Protein 7RU6 (pdb70)

GO terms:
  GO:0005886 plasma membrane (C, IDA)
  GO:0017128 phospholipid scramblase activity (F, IDA)
  GO:0017121 plasma membrane phospholipid scrambling (P, IDA)
  GO:0140374 antiviral innate immune response (P, IDA)
  GO:0140104 molecular carrier activity (F, EXP)
  GO:0005886 plasma membrane (C, TAS)
  GO:0006563 L-serine metabolic process (P, TAS)
  GO:0005515 protein binding (F, IPI)

Solvent-accessible surface area: 17596 Å² total; per-residue (Å²): 140,6,45,86,8,19,61,67,0,9,115,20,2,79,96,14,13,74,61,4,125,80,24,67,60,130,98,62,77,88,134,11,136,168,137,62,6,137,92,9,0,18,4,30,6,35,0,6,6,63,10,0,121,81,14,10,115,68,2,130,161,18,156,38,40,156,19,135,121,8,49,44,4,83,24,118,58,167,140,10,76,59,52,21,78,47,55,35,88,32,1,91,196,59,77,36,47,157,22,39,73,81,27,43,85,50,0,58,100,4,0,36,80,5,6,76,68,7,3,69,32,11,15,77,66,0,61,52,34,2,71,40,44,2,65,110,0,11,140,37,89,36,116,98,51,43,54,25,2,84,69,85,8,48,49,40,51,100,102,4,99,102,16,21,35,87,3,110,96,161,31,18,112,124,142,19,14,91,103,1,66,126,23,0,47,56,0,60,97,64,5,78,71,2,13,107,45,0,60,93,71,90,9,0,99,77,49,49,81,3,0,31,2,3,1,0,15,2,10,43,9,0,4,14,4,0,42,3,0,3,28,38,20,53,61,217,59,12,71,130,62,4,30,143,64,4,50,112,15,12,41,92,5,8,61,77,30,0,143,95,141,186,38,38,129,27,50,12,11,118,11,0,81,20,0,13,26,1,1,12,17,20,2,14,10,45,88,143,148,58,14,2,148,25,9,7,56,11,0,99,58,2,7,118,48,1,49,128,57,4,34,32,42,89,144,176,144,35,90,110,9,59,3,0,73,4,59,4,129,31,131

B-factor: mean 133.93, std 25.05, range [93.19, 187.76]

Structure (mmCIF, N/CA/C/O backbone):
data_7RU6
#
_entry.id   7RU6
#
loop_
_entity.id
_entity.type
_entity.pdbx_description
1 polymer 'Serine incorporator 3'
2 polymer SiA
#
loop_
_atom_site.group_PDB
_atom_site.id
_atom_site.type_symbol
_atom_site.label_atom_id
_atom_site.label_alt_id
_atom_site.label_comp_id
_atom_site.label_asym_id
_atom_site.label_entity_id
_atom_site.label_seq_id
_atom_site.pdbx_PDB_ins_code
_atom_site.Cartn_x
_atom_site.Cartn_y
_atom_site.Cartn_z
_atom_site.occupancy
_atom_site.B_iso_or_equiv
_atom_site.auth_seq_id
_atom_site.auth_comp_id
_atom_site.auth_asym_id
_atom_site.auth_atom_id
_atom_site.pdbx_PDB_model_num
ATOM 1 N N . ASN A 1 34 ? 136.070 133.073 108.916 1.00 156.47 34 ASN A N 1
ATOM 2 C CA . ASN A 1 34 ? 136.230 131.672 108.545 1.00 156.47 34 ASN A CA 1
ATOM 3 C C . ASN A 1 34 ? 136.820 130.873 109.705 1.00 156.47 34 ASN A C 1
ATOM 4 O O . ASN A 1 34 ? 136.525 129.689 109.873 1.00 156.47 34 ASN A O 1
ATOM 14 N N . SER A 1 35 ? 137.660 131.533 110.505 1.00 154.90 35 SER A N 1
ATOM 15 C CA . SER A 1 35 ? 138.217 130.884 111.687 1.00 154.90 35 SER A CA 1
ATOM 16 C C . SER A 1 35 ? 137.118 130.519 112.679 1.00 154.90 35 SER A C 1
ATOM 17 O O . SER A 1 35 ? 137.131 129.427 113.264 1.00 154.90 35 SER A O 1
ATOM 25 N N . THR A 1 36 ? 136.157 131.423 112.881 1.00 153.12 36 THR A N 1
ATOM 26 C CA . THR A 1 36 ? 135.024 131.106 113.744 1.00 153.12 36 THR A CA 1
ATOM 27 C C . THR A 1 36 ? 134.228 129.939 113.179 1.00 153.12 36 THR A C 1
ATOM 28 O O . THR A 1 36 ? 133.756 129.076 113.927 1.00 153.12 36 THR A O 1
ATOM 39 N N . VAL A 1 37 ? 134.069 129.896 111.856 1.00 155.04 37 VAL A N 1
ATOM 40 C CA . VAL A 1 37 ? 133.371 128.778 111.233 1.00 155.04 37 VAL A CA 1
ATOM 41 C C . VAL A 1 37 ? 134.102 127.475 111.519 1.00 155.04 37 VAL A C 1
ATOM 42 O O . VAL A 1 37 ? 133.481 126.455 111.834 1.00 155.04 37 VAL A O 1
ATOM 55 N N . THR A 1 38 ? 135.431 127.484 111.405 1.00 154.94 38 THR A N 1
ATOM 56 C CA . THR A 1 38 ? 136.199 126.273 111.676 1.00 154.94 38 THR A CA 1
ATOM 57 C C . THR A 1 38 ? 136.046 125.838 113.129 1.00 154.94 38 THR A C 1
ATOM 58 O O . THR A 1 38 ? 135.883 124.644 113.417 1.00 154.94 38 THR A O 1
ATOM 69 N N . ARG A 1 39 ? 136.096 126.792 114.060 1.00 152.42 39 ARG A N 1
ATOM 70 C CA . ARG A 1 39 ? 135.905 126.447 115.466 1.00 152.42 39 ARG A CA 1
ATOM 71 C C . ARG A 1 39 ? 134.527 125.840 115.695 1.00 152.42 39 ARG A C 1
ATOM 72 O O . ARG A 1 39 ? 134.386 124.835 116.407 1.00 152.42 39 ARG A O 1
ATOM 93 N N . LEU A 1 40 ? 133.498 126.433 115.090 1.00 152.59 40 LEU A N 1
ATOM 94 C CA . LEU A 1 40 ? 132.145 125.918 115.256 1.00 152.59 40 LEU A CA 1
ATOM 95 C C . LEU A 1 40 ? 132.012 124.525 114.652 1.00 152.59 40 LEU A C 1
ATOM 96 O O . LEU A 1 40 ? 131.314 123.668 115.202 1.00 152.59 40 LEU A O 1
ATOM 112 N N . ILE A 1 41 ? 132.683 124.273 113.528 1.00 152.95 41 ILE A N 1
ATOM 113 C CA . ILE A 1 41 ? 132.618 122.951 112.912 1.00 152.95 41 ILE A CA 1
ATOM 114 C C . ILE A 1 41 ? 133.312 121.917 113.791 1.00 152.95 41 ILE A C 1
ATOM 115 O O . ILE A 1 41 ? 132.860 120.770 113.902 1.00 152.95 41 ILE A O 1
ATOM 131 N N . TYR A 1 42 ? 134.427 122.292 114.419 1.00 151.42 42 TYR A N 1
ATOM 132 C CA . TYR A 1 42 ? 135.061 121.375 115.361 1.00 151.42 42 TYR A CA 1
ATOM 133 C C . TYR A 1 42 ? 134.128 121.068 116.525 1.00 151.42 42 TYR A C 1
ATOM 134 O O . TYR A 1 42 ? 133.990 119.908 116.945 1.00 151.42 42 TYR A O 1
ATOM 152 N N . ALA A 1 43 ? 133.477 122.100 117.062 1.00 151.94 43 ALA A N 1
ATOM 153 C CA . ALA A 1 43 ? 132.476 121.869 118.096 1.00 151.94 43 ALA A CA 1
ATOM 154 C C . ALA A 1 43 ? 131.393 120.928 117.590 1.00 151.94 43 ALA A C 1
ATOM 155 O O . ALA A 1 43 ? 130.885 120.088 118.341 1.00 151.94 43 ALA A O 1
ATOM 162 N N . PHE A 1 44 ? 131.030 121.055 116.315 1.00 153.79 44 PHE A N 1
ATOM 163 C CA . PHE A 1 44 ? 129.999 120.195 115.747 1.00 153.79 44 PHE A CA 1
ATOM 164 C C . PHE A 1 44 ? 130.450 118.742 115.710 1.00 153.79 44 PHE A C 1
ATOM 165 O O . PHE A 1 44 ? 129.664 117.834 116.001 1.00 153.79 44 PHE A O 1
ATOM 182 N N . ILE A 1 45 ? 131.706 118.498 115.339 1.00 150.00 45 ILE A N 1
ATOM 183 C CA . ILE A 1 45 ? 132.184 117.118 115.306 1.00 150.00 45 ILE A CA 1
ATOM 184 C C . ILE A 1 45 ? 132.215 116.541 116.716 1.00 150.00 45 ILE A C 1
ATOM 185 O O . ILE A 1 45 ? 131.846 115.379 116.935 1.00 150.00 45 ILE A O 1
ATOM 201 N N . LEU A 1 46 ? 132.631 117.343 117.701 1.00 150.76 46 LEU A N 1
ATOM 202 C CA . LEU A 1 46 ? 132.591 116.848 119.075 1.00 150.76 46 LEU A CA 1
ATOM 203 C C . LEU A 1 46 ? 131.163 116.540 119.503 1.00 150.76 46 LEU A C 1
ATOM 204 O O . LEU A 1 46 ? 130.913 115.533 120.173 1.00 150.76 46 LEU A O 1
ATOM 220 N N . LEU A 1 47 ? 130.214 117.401 119.138 1.00 155.33 47 LEU A N 1
ATOM 221 C CA . LEU A 1 47 ? 128.823 117.167 119.510 1.00 155.33 47 LEU A CA 1
ATOM 222 C C . LEU A 1 47 ? 128.289 115.897 118.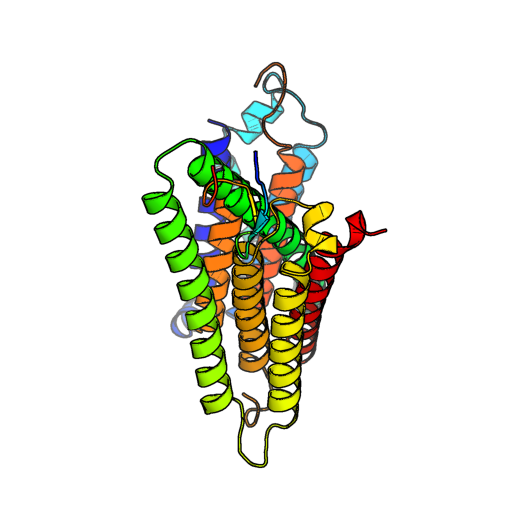861 1.00 155.33 47 LEU A C 1
ATOM 223 O O . LEU A 1 47 ? 127.548 115.131 119.488 1.00 155.33 47 LEU A O 1
ATOM 239 N N . LEU A 1 48 ? 128.643 115.663 117.597 1.00 158.86 48 LEU A N 1
ATOM 240 C CA . LEU A 1 48 ? 128.211 114.442 116.926 1.00 158.86 48 LEU A CA 1
ATOM 241 C C . LEU A 1 48 ? 128.788 113.210 117.611 1.00 158.86 48 LEU A C 1
ATOM 242 O O . LEU A 1 48 ? 128.076 112.223 117.841 1.00 158.86 48 LEU A O 1
ATOM 258 N N . SER A 1 49 ? 130.077 113.251 117.952 1.00 155.43 49 SER A N 1
ATOM 259 C CA . SER A 1 49 ? 130.677 112.131 118.668 1.00 155.43 49 SER A CA 1
ATOM 260 C C . SER A 1 49 ? 129.987 111.914 120.009 1.00 155.43 49 SER A C 1
ATOM 261 O O . SER A 1 49 ? 129.752 110.771 120.421 1.00 155.43 49 SER A O 1
ATOM 269 N N . THR A 1 50 ? 129.659 113.003 120.705 1.00 156.30 50 THR A N 1
ATOM 270 C CA . THR A 1 50 ? 128.971 112.888 121.986 1.00 156.30 50 THR A CA 1
ATOM 271 C C . THR A 1 50 ? 127.606 112.239 121.818 1.00 156.30 50 THR A C 1
ATOM 272 O O . THR A 1 50 ? 127.208 111.394 122.627 1.00 156.30 50 THR A O 1
ATOM 283 N N . VAL A 1 51 ? 126.868 112.633 120.782 1.00 159.70 51 VAL A N 1
ATOM 284 C CA . VAL A 1 51 ? 125.555 112.041 120.547 1.00 159.70 51 VAL A CA 1
ATOM 285 C C . VAL A 1 51 ? 125.696 110.557 120.239 1.00 159.70 51 VAL A C 1
ATOM 286 O O . VAL A 1 51 ? 124.880 109.736 120.675 1.00 159.70 51 VAL A O 1
ATOM 299 N N . VAL A 1 52 ? 126.726 110.192 119.474 1.00 160.23 52 VAL A N 1
ATOM 300 C CA . VAL A 1 52 ? 126.969 108.781 119.179 1.00 160.23 52 VAL A CA 1
ATOM 301 C C . VAL A 1 52 ? 127.239 108.010 120.470 1.00 160.23 52 VAL A C 1
ATOM 302 O O . VAL A 1 52 ? 126.699 106.916 120.695 1.00 160.23 52 VAL A O 1
ATOM 315 N N . SER A 1 53 ? 128.075 108.577 121.342 1.00 161.64 53 SER A N 1
ATOM 316 C CA . SER A 1 53 ? 128.342 107.939 122.626 1.00 161.64 53 SER A CA 1
ATOM 317 C C . SER A 1 53 ? 127.065 107.784 123.437 1.00 161.64 53 SER A C 1
ATOM 318 O O . SER A 1 53 ? 126.839 106.744 124.065 1.00 161.64 53 SER A O 1
ATOM 326 N N . TYR A 1 54 ? 126.223 108.816 123.446 1.00 165.24 54 TYR A N 1
ATOM 327 C CA . TYR A 1 54 ? 124.961 108.733 124.168 1.00 165.24 54 TYR A CA 1
ATOM 328 C C . TYR A 1 54 ? 124.131 107.574 123.632 1.00 165.24 54 TYR A C 1
ATOM 329 O O . TYR A 1 54 ? 123.655 106.727 124.395 1.00 165.24 54 TYR A O 1
ATOM 347 N N . ILE A 1 55 ? 123.973 107.503 122.309 1.00 166.00 55 ILE A N 1
ATOM 348 C CA . ILE A 1 55 ? 123.070 106.504 121.743 1.00 166.00 55 ILE A CA 1
ATOM 349 C C . ILE A 1 55 ? 123.582 105.097 122.025 1.00 166.00 55 ILE A C 1
ATOM 350 O O . ILE A 1 55 ? 122.797 104.199 122.351 1.00 166.00 55 ILE A O 1
ATOM 366 N N . MET A 1 56 ? 124.896 104.867 121.914 1.00 161.76 56 MET A N 1
ATOM 367 C CA . MET A 1 56 ? 125.373 103.523 122.234 1.00 161.76 56 MET A CA 1
ATOM 368 C C . MET A 1 56 ? 125.167 103.180 123.705 1.00 161.76 56 MET A C 1
ATOM 369 O O . MET A 1 56 ? 125.213 101.999 124.065 1.00 161.76 56 MET A O 1
ATOM 383 N N . GLN A 1 57 ? 124.946 104.179 124.562 1.00 165.57 57 GLN A N 1
ATOM 384 C CA . GLN A 1 57 ? 124.739 103.913 125.982 1.00 165.57 57 GLN A CA 1
ATOM 385 C C . GLN A 1 57 ? 123.429 103.189 126.260 1.00 165.57 57 GLN A C 1
ATOM 386 O O . GLN A 1 57 ? 123.255 102.653 127.359 1.00 165.57 57 GLN A O 1
ATOM 400 N N . ARG A 1 58 ? 122.508 103.160 125.302 1.00 169.38 58 ARG A N 1
ATOM 401 C CA . ARG A 1 58 ? 121.201 102.567 125.540 1.00 169.38 58 ARG A CA 1
ATOM 402 C C . ARG A 1 58 ? 121.292 101.046 125.613 1.00 169.38 58 ARG A C 1
ATOM 403 O O . ARG A 1 58 ? 122.219 100.425 125.085 1.00 169.38 58 ARG A O 1
ATOM 424 N N . LYS A 1 59 ? 120.305 100.450 126.287 1.00 169.16 59 LYS A N 1
ATOM 425 C CA . LYS A 1 59 ? 120.307 99.006 126.493 1.00 169.16 59 LYS A CA 1
ATOM 426 C C . LYS A 1 59 ? 120.188 98.259 125.172 1.00 169.16 59 LYS A C 1
ATOM 427 O O . LYS A 1 59 ? 120.867 97.247 124.959 1.00 169.16 59 LYS A O 1
ATOM 446 N N . GLU A 1 60 ? 119.326 98.738 124.273 1.00 168.61 60 GLU A N 1
ATOM 447 C CA . GLU A 1 60 ? 119.130 98.049 123.002 1.00 168.61 60 GLU A CA 1
ATOM 448 C C . GLU A 1 60 ? 120.456 97.840 122.284 1.00 168.61 60 GLU A C 1
ATOM 449 O O . GLU A 1 60 ? 120.708 96.768 121.723 1.00 168.61 60 GLU A O 1
ATOM 461 N N . MET A 1 61 ? 121.324 98.852 122.304 1.00 169.26 61 MET A N 1
ATOM 462 C CA . MET A 1 61 ? 122.593 98.755 121.595 1.00 169.26 61 MET A CA 1
ATOM 463 C C . MET A 1 61 ? 123.526 97.728 122.220 1.00 169.26 61 MET A C 1
ATOM 464 O O . MET A 1 61 ? 124.461 97.276 121.551 1.00 169.26 61 MET A O 1
ATOM 478 N N . GLU A 1 62 ? 123.296 97.347 123.479 1.00 167.05 62 GLU A N 1
ATOM 479 C CA . GLU A 1 62 ? 124.118 96.308 124.089 1.00 167.05 62 GLU A CA 1
ATOM 480 C C . GLU A 1 62 ? 124.094 95.033 123.260 1.00 167.05 62 GLU A C 1
ATOM 481 O O . GLU A 1 62 ? 125.083 94.292 123.227 1.00 167.05 62 GLU A O 1
ATOM 493 N N . THR A 1 63 ? 122.971 94.757 122.595 1.00 167.59 63 THR A N 1
ATOM 494 C CA . THR A 1 63 ? 122.894 93.589 121.727 1.00 167.59 63 THR A CA 1
ATOM 495 C C . THR A 1 63 ? 123.841 93.722 120.541 1.00 167.59 63 THR A C 1
ATOM 496 O O . THR A 1 63 ? 124.555 92.774 120.198 1.00 167.59 63 THR A O 1
ATOM 507 N N . TYR A 1 64 ? 123.864 94.894 119.904 1.00 166.70 64 TYR A N 1
ATOM 508 C CA . TYR A 1 64 ? 124.700 95.070 118.721 1.00 166.70 64 TYR A CA 1
ATOM 509 C C . TYR A 1 64 ? 126.178 95.100 119.090 1.00 166.70 64 TYR A C 1
ATOM 510 O O . TYR A 1 64 ? 127.000 94.427 118.458 1.00 166.70 64 TYR A O 1
ATOM 528 N N . LEU A 1 65 ? 126.535 95.875 120.116 1.00 161.00 65 LEU A N 1
ATOM 529 C CA . LEU A 1 65 ? 127.940 95.997 120.492 1.00 161.00 65 LEU A CA 1
ATOM 530 C C . LEU A 1 65 ? 128.499 94.670 120.985 1.00 161.00 65 LEU A C 1
ATOM 531 O O . LEU A 1 65 ? 129.651 94.329 120.698 1.00 161.00 65 LEU A O 1
ATOM 547 N N . LYS A 1 66 ? 127.701 93.908 121.736 1.00 158.36 66 LYS A N 1
ATOM 548 C CA . LYS A 1 66 ? 128.164 92.612 122.218 1.00 158.36 66 LYS A CA 1
ATOM 549 C C . LYS A 1 66 ? 128.566 91.708 121.059 1.00 158.36 66 LYS A C 1
ATOM 550 O O . LYS A 1 66 ? 129.415 90.826 121.222 1.00 158.36 66 LYS A O 1
ATOM 569 N N . LYS A 1 67 ? 127.992 91.930 119.875 1.00 161.79 67 LYS A N 1
ATOM 570 C CA . LYS A 1 67 ? 128.264 91.077 118.726 1.00 161.79 67 LYS A CA 1
ATOM 571 C C . LYS A 1 67 ? 129.681 91.230 118.189 1.00 161.79 67 LYS A C 1
ATOM 572 O O . LYS A 1 67 ? 130.088 90.432 117.338 1.00 161.79 67 LYS A O 1
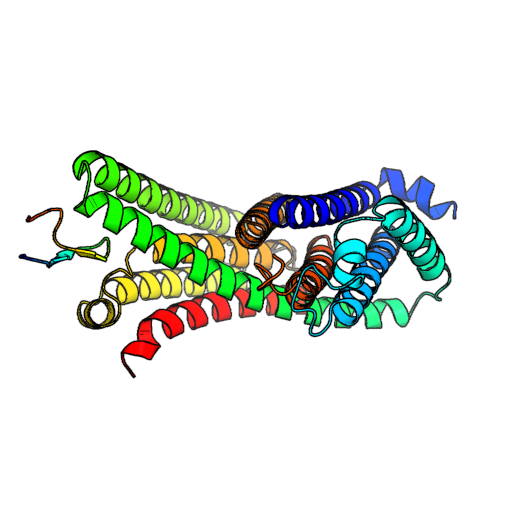ATOM 591 N N . ILE A 1 68 ? 130.436 92.223 118.652 1.00 155.53 68 ILE A N 1
ATOM 592 C CA . ILE A 1 68 ? 131.807 92.420 118.191 1.00 155.53 68 ILE A CA 1
ATOM 593 C C . ILE A 1 68 ? 132.701 91.269 118.644 1.00 155.53 68 ILE A C 1
ATOM 594 O O . ILE A 1 68 ? 132.726 90.910 119.821 1.00 155.53 68 ILE A O 1
ATOM 610 N N . VAL A 1 93 ? 129.751 97.062 128.893 1.00 152.78 93 VAL A N 1
ATOM 611 C CA . VAL A 1 93 ? 129.836 96.973 127.441 1.00 152.78 93 VAL A CA 1
ATOM 612 C C . VAL A 1 93 ? 129.651 98.351 126.823 1.00 152.78 93 VAL A C 1
ATOM 613 O O . VAL A 1 93 ? 130.566 98.891 126.198 1.00 152.78 93 VAL A O 1
ATOM 625 N N . GLY A 1 94 ? 128.455 98.914 126.993 1.00 153.72 94 GLY A N 1
ATOM 626 C CA . GLY A 1 94 ? 128.207 100.246 126.473 1.00 153.72 94 GLY A CA 1
ATOM 627 C C . GLY A 1 94 ? 129.201 101.253 127.009 1.00 153.72 94 GLY A C 1
ATOM 628 O O . GLY A 1 94 ? 129.727 102.081 126.262 1.00 153.72 94 GLY A O 1
ATOM 632 N N . TYR A 1 95 ? 129.488 101.185 128.310 1.00 155.66 95 TYR A N 1
ATOM 633 C CA . TYR A 1 95 ? 130.492 102.073 128.874 1.00 155.66 95 TYR A CA 1
ATOM 634 C C . TYR A 1 95 ? 131.868 101.778 128.295 1.00 155.66 95 TYR A C 1
ATOM 635 O O . TYR A 1 95 ? 132.681 102.694 128.145 1.00 155.66 95 TYR A O 1
ATOM 653 N N . LYS A 1 96 ? 132.143 100.521 127.945 1.00 153.47 96 LYS A N 1
ATOM 654 C CA . LYS A 1 96 ? 133.422 100.201 127.320 1.00 153.47 96 LYS A CA 1
ATOM 655 C C . LYS A 1 96 ? 133.555 100.880 125.961 1.00 153.47 96 LYS A C 1
ATOM 656 O O . LYS A 1 96 ? 134.581 101.504 125.658 1.00 153.47 96 LYS A O 1
ATOM 675 N N . ALA A 1 97 ? 132.527 100.762 125.120 1.00 158.77 97 ALA A N 1
ATOM 676 C CA . ALA A 1 97 ? 132.581 101.423 123.819 1.00 158.77 97 ALA A CA 1
ATOM 677 C C . ALA A 1 97 ? 132.643 102.934 123.983 1.00 158.77 97 ALA A C 1
ATOM 678 O O . ALA A 1 97 ? 133.311 103.627 123.205 1.00 158.77 97 ALA A O 1
ATOM 685 N N . VAL A 1 98 ? 131.944 103.461 124.987 1.00 155.20 98 VAL A N 1
ATOM 686 C CA . VAL A 1 98 ? 131.998 104.891 125.251 1.00 155.20 98 VAL A CA 1
ATOM 687 C C . VAL A 1 98 ? 133.418 105.294 125.608 1.00 155.20 98 VAL A C 1
ATOM 688 O O . VAL A 1 98 ? 133.925 106.317 125.137 1.00 155.20 98 VAL A O 1
ATOM 701 N N . TYR A 1 99 ? 134.082 104.497 126.446 1.00 153.73 99 TYR A N 1
ATOM 702 C CA . TYR A 1 99 ? 135.478 104.759 126.765 1.00 153.73 99 TYR A CA 1
ATOM 703 C C . TYR A 1 99 ? 136.329 104.747 125.507 1.00 153.73 99 TYR A C 1
ATOM 704 O O . TYR A 1 99 ? 137.211 105.594 125.336 1.00 153.73 99 TYR A O 1
ATOM 722 N N . ARG A 1 100 ? 136.080 103.792 124.615 1.00 156.70 100 ARG A N 1
ATOM 723 C CA . ARG A 1 100 ? 136.875 103.706 123.394 1.00 156.70 100 ARG A CA 1
ATOM 724 C C . ARG A 1 100 ? 136.717 104.968 122.552 1.00 156.70 100 ARG A C 1
ATOM 725 O O . ARG A 1 100 ? 137.706 105.580 122.124 1.00 156.70 100 ARG A O 1
ATOM 746 N N . ILE A 1 101 ? 135.472 105.382 122.315 1.00 156.84 101 ILE A N 1
ATOM 747 C CA . ILE A 1 101 ? 135.237 106.544 121.463 1.00 156.84 101 ILE A CA 1
ATOM 748 C C . ILE A 1 101 ? 135.775 107.803 122.128 1.00 156.84 101 ILE A C 1
ATOM 749 O O . ILE A 1 101 ? 136.303 108.700 121.459 1.00 156.84 101 ILE A O 1
ATOM 765 N N . SER A 1 102 ? 135.653 107.894 123.453 1.00 151.62 102 SER A N 1
ATOM 766 C CA . SER A 1 102 ? 136.196 109.041 124.163 1.00 151.62 102 SER A CA 1
ATOM 767 C C . SER A 1 102 ? 137.710 109.079 124.058 1.00 151.62 102 SER A C 1
ATOM 768 O O . SER A 1 102 ? 138.297 110.158 123.921 1.00 151.62 102 SER A O 1
ATOM 776 N N . PHE A 1 103 ? 138.357 107.917 124.120 1.00 151.88 103 PHE A N 1
ATOM 777 C CA . PHE A 1 103 ? 139.796 107.870 123.919 1.00 151.88 103 PHE A CA 1
ATOM 778 C C . PHE A 1 103 ? 140.152 108.334 122.516 1.00 151.88 103 PHE A C 1
ATOM 779 O O . PHE A 1 103 ? 141.148 109.040 122.318 1.00 151.88 103 PHE A O 1
ATOM 796 N N . ALA A 1 104 ? 139.349 107.944 121.527 1.00 157.51 104 ALA A N 1
ATOM 797 C CA . ALA A 1 104 ? 139.582 108.420 120.167 1.00 157.51 104 ALA A CA 1
ATOM 798 C C . ALA A 1 104 ? 139.514 109.943 120.104 1.00 157.51 104 ALA A C 1
ATOM 799 O O . ALA A 1 104 ? 140.420 110.599 119.572 1.00 157.51 104 ALA A O 1
ATOM 806 N N . MET A 1 105 ? 138.442 110.524 120.650 1.00 154.67 105 MET A N 1
ATOM 807 C CA . MET A 1 105 ? 138.333 111.980 120.709 1.00 154.67 105 MET A CA 1
ATOM 808 C C . MET A 1 105 ? 139.570 112.591 121.343 1.00 154.67 105 MET A C 1
ATOM 809 O O . MET A 1 105 ? 140.188 113.509 120.787 1.00 154.67 105 MET A O 1
ATOM 823 N N . ALA A 1 106 ? 139.934 112.097 122.526 1.00 151.76 106 ALA A N 1
ATOM 824 C CA . ALA A 1 106 ? 141.007 112.713 123.292 1.00 151.76 106 ALA A CA 1
ATOM 825 C C . ALA A 1 106 ? 142.316 112.663 122.523 1.00 151.76 106 ALA A C 1
ATOM 826 O O . ALA A 1 106 ? 143.016 113.675 122.396 1.00 151.76 106 ALA A O 1
ATOM 833 N N . ILE A 1 107 ? 142.658 111.492 121.991 1.00 154.03 107 ILE A N 1
ATOM 834 C CA . ILE A 1 107 ? 143.936 111.351 121.310 1.00 154.03 107 ILE A CA 1
ATOM 835 C C . ILE A 1 107 ? 143.959 112.192 120.040 1.00 154.03 107 ILE A C 1
ATOM 836 O O . ILE A 1 107 ? 144.962 112.850 119.741 1.00 154.03 107 ILE A O 1
ATOM 852 N N . PHE A 1 108 ? 142.861 112.208 119.279 1.00 154.64 108 PHE A N 1
ATOM 853 C CA . PHE A 1 108 ? 142.837 113.010 118.060 1.00 154.64 108 PHE A CA 1
ATOM 854 C C . PHE A 1 108 ? 143.048 114.483 118.380 1.00 154.64 108 PHE A C 1
ATOM 855 O O . PHE A 1 108 ? 143.885 115.155 117.762 1.00 154.64 108 PHE A O 1
ATOM 872 N N . PHE A 1 109 ? 142.283 115.009 119.336 1.00 147.51 109 PHE A N 1
ATOM 873 C CA . PHE A 1 109 ? 142.379 116.432 119.629 1.00 147.51 109 PHE A CA 1
ATOM 874 C C . PHE A 1 109 ? 143.747 116.782 120.192 1.00 147.51 109 PHE A C 1
ATOM 875 O O . PHE A 1 109 ? 144.314 117.823 119.844 1.00 147.51 109 PHE A O 1
ATOM 892 N N . PHE A 1 110 ? 144.301 115.927 121.051 1.00 154.00 110 PHE A N 1
ATOM 893 C CA . PHE A 1 110 ? 145.638 116.190 121.570 1.00 154.00 110 PHE A CA 1
ATOM 894 C C . PHE A 1 110 ? 146.661 116.193 120.444 1.00 154.00 110 PHE A C 1
ATOM 895 O O . PHE A 1 110 ? 147.566 117.037 120.418 1.00 154.00 110 PHE A O 1
ATOM 912 N N . VAL A 1 111 ? 146.535 115.259 119.500 1.00 153.65 111 VAL A N 1
ATOM 913 C CA . VAL A 1 111 ? 147.475 115.199 118.387 1.00 153.65 111 VAL A CA 1
ATOM 914 C C . VAL A 1 111 ? 147.398 116.478 117.566 1.00 153.65 111 VAL A C 1
ATOM 915 O O . VAL A 1 111 ? 148.422 117.072 117.209 1.00 153.65 111 VAL A O 1
ATOM 928 N N . PHE A 1 112 ? 146.181 116.925 117.255 1.00 155.54 112 PHE A N 1
ATOM 929 C CA . PHE A 1 112 ? 146.046 118.129 116.442 1.00 155.54 112 PHE A CA 1
ATOM 930 C C . PHE A 1 112 ? 146.581 119.343 117.187 1.00 155.54 112 PHE A C 1
ATOM 931 O O . PHE A 1 112 ? 147.250 120.199 116.597 1.00 155.54 112 PHE A O 1
ATOM 948 N N . SER A 1 113 ? 146.301 119.431 118.489 1.00 155.40 113 SER A N 1
ATOM 949 C CA . SER A 1 113 ? 146.791 120.554 119.279 1.00 155.40 113 SER A CA 1
ATOM 950 C C . SER A 1 113 ? 148.312 120.592 119.299 1.00 155.40 113 SER A C 1
ATOM 951 O O . SER A 1 113 ? 148.916 121.658 119.131 1.00 155.40 113 SER A O 1
ATOM 959 N N . LEU A 1 114 ? 148.955 119.440 119.505 1.00 161.41 114 LEU A N 1
ATOM 960 C CA . LEU A 1 114 ? 150.413 119.409 119.451 1.00 161.41 114 LEU A CA 1
ATOM 961 C C . LEU A 1 114 ? 150.909 119.772 118.059 1.00 161.41 114 LEU A C 1
ATOM 962 O O . LEU A 1 114 ? 151.958 120.410 117.909 1.00 161.41 114 LEU A O 1
ATOM 978 N N . LEU A 1 115 ? 150.168 119.369 117.027 1.00 159.62 115 LEU A N 1
ATOM 979 C CA . LEU A 1 115 ? 150.504 119.781 115.670 1.00 159.62 115 LEU A CA 1
ATOM 980 C C . LEU A 1 115 ? 150.414 121.295 115.529 1.00 159.62 115 LEU A C 1
ATOM 981 O O . LEU A 1 115 ? 151.275 121.922 114.901 1.00 159.62 115 LEU A O 1
ATOM 997 N N . MET A 1 116 ? 149.387 121.898 116.123 1.00 160.60 116 MET A N 1
ATOM 998 C CA . MET A 1 116 ? 149.130 123.330 116.021 1.00 160.60 116 MET A CA 1
ATOM 999 C C . MET A 1 116 ? 149.994 124.161 116.962 1.00 160.60 116 MET A C 1
ATOM 1000 O O . MET A 1 116 ? 149.702 125.344 117.165 1.00 160.60 116 MET A O 1
ATOM 1014 N N . PHE A 1 117 ? 151.043 123.582 117.536 1.00 167.44 117 PHE A N 1
ATOM 1015 C CA . PHE A 1 117 ? 151.861 124.307 118.496 1.00 167.44 117 PHE A CA 1
ATOM 1016 C C . PHE A 1 117 ? 152.519 125.515 117.839 1.00 167.44 117 PHE A C 1
ATOM 1017 O O . PHE A 1 117 ? 153.042 125.429 116.725 1.00 167.44 117 PHE A O 1
ATOM 1034 N N . LYS A 1 118 ? 152.471 126.649 118.537 1.00 169.30 118 LYS A N 1
ATOM 1035 C CA . LYS A 1 118 ? 153.170 127.880 118.169 1.00 169.30 118 LYS A CA 1
ATOM 1036 C C . LYS A 1 118 ? 152.864 128.343 116.745 1.00 169.30 118 LYS A C 1
ATOM 1037 O O . LYS A 1 118 ? 153.646 129.094 116.153 1.00 169.30 118 LYS A O 1
ATOM 1056 N N . VAL A 1 119 ? 151.727 127.942 116.179 1.00 167.04 119 VAL A N 1
ATOM 1057 C CA . VAL A 1 119 ? 151.311 128.489 114.893 1.00 167.04 119 VAL A CA 1
ATOM 1058 C C . VAL A 1 119 ? 150.792 129.904 115.105 1.00 167.04 119 VAL A C 1
ATOM 1059 O O . VAL A 1 119 ? 149.947 130.147 115.977 1.00 167.04 119 VAL A O 1
ATOM 1072 N N . LYS A 1 120 ? 151.299 130.849 114.309 1.00 170.66 120 LYS A N 1
ATOM 1073 C CA . LYS A 1 120 ? 151.069 132.267 114.549 1.00 170.66 120 LYS A CA 1
ATOM 1074 C C . LYS A 1 120 ? 150.521 133.037 113.355 1.00 170.66 120 LYS A C 1
ATOM 1075 O O . LYS A 1 120 ? 150.174 134.213 113.516 1.00 170.66 120 LYS A O 1
ATOM 1094 N N . THR A 1 121 ? 150.433 132.431 112.173 1.00 174.46 121 THR A N 1
ATOM 1095 C CA . THR A 1 121 ? 149.890 133.112 111.007 1.00 174.46 121 THR A CA 1
ATOM 1096 C C . THR A 1 121 ? 149.231 132.102 110.080 1.00 174.46 121 THR A C 1
ATOM 1097 O O . THR A 1 121 ? 149.627 130.935 110.024 1.00 174.46 121 THR A O 1
ATOM 1108 N N . SER A 1 122 ? 148.220 132.569 109.340 1.00 173.40 122 SER A N 1
ATOM 1109 C CA . SER A 1 122 ? 147.546 131.708 108.375 1.00 173.40 122 SER A CA 1
ATOM 1110 C C . SER A 1 122 ? 148.460 131.310 107.226 1.00 173.40 122 SER A C 1
ATOM 1111 O O . SER A 1 122 ? 148.169 130.331 106.530 1.00 173.40 122 SER A O 1
ATOM 1119 N N . LYS A 1 123 ? 149.553 132.044 107.010 1.00 176.23 123 LYS A N 1
ATOM 1120 C CA . LYS A 1 123 ? 150.514 131.657 105.986 1.00 176.23 123 LYS A CA 1
ATOM 1121 C C . LYS A 1 123 ? 151.048 130.255 106.224 1.00 176.23 123 LYS A C 1
ATOM 1122 O O . LYS A 1 123 ? 151.457 129.586 105.269 1.00 176.23 123 LYS A O 1
ATOM 1141 N N . ASP A 1 124 ? 151.054 129.801 107.473 1.00 171.23 124 ASP A N 1
ATOM 1142 C CA . ASP A 1 124 ? 151.484 128.446 107.776 1.00 171.23 124 ASP A CA 1
ATOM 1143 C C . ASP A 1 124 ? 150.637 127.442 107.007 1.00 171.23 124 ASP A C 1
ATOM 1144 O O . ASP A 1 124 ? 149.405 127.512 107.016 1.00 171.23 124 ASP A O 1
ATOM 1153 N N . LEU A 1 125 ? 151.306 126.503 106.335 1.00 170.28 125 LEU A N 1
ATOM 1154 C CA . LEU A 1 125 ? 150.590 125.388 105.728 1.00 170.28 125 LEU A CA 1
ATOM 1155 C C . LEU A 1 125 ? 149.794 124.633 106.781 1.00 170.28 125 LEU A C 1
ATOM 1156 O O . LEU A 1 125 ? 148.693 124.136 106.510 1.00 170.28 125 LEU A O 1
ATOM 1172 N N . ARG A 1 126 ? 150.337 124.544 107.997 1.00 165.32 126 ARG A N 1
ATOM 1173 C CA . ARG A 1 126 ? 149.605 123.914 109.086 1.00 165.32 126 ARG A CA 1
ATOM 1174 C C . ARG A 1 126 ? 148.300 124.646 109.368 1.00 165.32 126 ARG A C 1
ATOM 1175 O O . ARG A 1 126 ? 147.325 124.028 109.810 1.00 165.32 126 ARG A O 1
ATOM 1196 N N . ALA A 1 127 ? 148.250 125.954 109.107 1.00 165.31 127 ALA A N 1
ATOM 1197 C CA . ALA A 1 127 ? 146.984 126.671 109.228 1.00 165.31 127 ALA A CA 1
ATOM 1198 C C . ALA A 1 127 ? 145.960 126.131 108.240 1.00 165.31 127 ALA A C 1
ATOM 1199 O O . ALA A 1 127 ? 144.787 125.943 108.585 1.00 165.31 127 ALA A O 1
ATOM 1206 N N . ALA A 1 128 ? 146.386 125.870 107.003 1.00 163.16 128 ALA A N 1
ATOM 1207 C CA . ALA A 1 128 ? 145.490 125.248 106.036 1.00 163.16 128 ALA A CA 1
ATOM 1208 C C . ALA A 1 128 ? 145.073 123.862 106.503 1.00 163.16 128 ALA A C 1
ATOM 1209 O O . ALA A 1 128 ? 143.906 123.477 106.367 1.00 163.16 128 ALA A O 1
ATOM 1216 N N . VAL A 1 129 ? 146.014 123.100 107.063 1.00 164.60 129 VAL A N 1
ATOM 1217 C CA . VAL A 1 129 ? 145.679 121.777 107.584 1.00 164.60 129 VAL A CA 1
ATOM 1218 C C . VAL A 1 129 ? 144.589 121.889 108.640 1.00 164.60 129 VAL A C 1
ATOM 1219 O O . VAL A 1 129 ? 143.655 121.081 108.683 1.00 164.60 129 VAL A O 1
ATOM 1232 N N . HIS A 1 130 ? 144.695 122.891 109.511 1.00 159.48 130 HIS A N 1
ATOM 1233 C CA . HIS A 1 130 ? 143.629 123.155 110.471 1.00 159.48 130 HIS A CA 1
ATOM 1234 C C . HIS A 1 130 ? 142.321 123.477 109.761 1.00 159.48 130 HIS A C 1
ATOM 1235 O O . HIS A 1 130 ? 141.251 122.999 110.154 1.00 159.48 130 HIS A O 1
ATOM 1249 N N . ASN A 1 131 ? 142.389 124.301 108.714 1.00 159.40 131 ASN A N 1
ATOM 1250 C CA . ASN A 1 131 ? 141.176 124.741 108.033 1.00 159.40 131 ASN A CA 1
ATOM 1251 C C . ASN A 1 131 ? 140.557 123.636 107.187 1.00 159.40 131 ASN A C 1
ATOM 1252 O O . ASN A 1 131 ? 139.340 123.431 107.229 1.00 159.40 131 ASN A O 1
ATOM 1263 N N . GLY A 1 132 ? 141.372 122.915 106.420 1.00 159.30 132 GLY A N 1
ATOM 1264 C CA . GLY A 1 132 ? 140.852 121.958 105.463 1.00 159.30 132 GLY A CA 1
ATOM 1265 C C . GLY A 1 132 ? 141.095 120.512 105.840 1.00 159.30 132 GLY A C 1
ATOM 1266 O O . GLY A 1 132 ? 141.482 120.212 106.972 1.00 159.30 132 GLY A O 1
ATOM 1270 N N . PHE A 1 133 ? 140.868 119.607 104.889 1.00 158.03 133 PHE A N 1
ATOM 1271 C CA . PHE A 1 133 ? 141.064 118.173 105.104 1.00 158.03 133 PHE A CA 1
ATOM 1272 C C . PHE A 1 133 ? 140.152 117.638 106.206 1.00 158.03 133 PHE A C 1
ATOM 1273 O O . PHE A 1 133 ? 140.548 116.786 107.004 1.00 158.03 133 PHE A O 1
ATOM 1290 N N . TRP A 1 134 ? 138.911 118.130 106.245 1.00 160.57 134 TRP A N 1
ATOM 1291 C CA . TRP A 1 134 ? 137.926 117.561 107.162 1.00 160.57 134 TRP A CA 1
ATOM 1292 C C . TRP A 1 134 ? 137.755 116.069 106.915 1.00 160.57 134 TRP A C 1
ATOM 1293 O O . TRP A 1 134 ? 137.607 115.284 107.860 1.00 160.57 134 TRP A O 1
ATOM 1314 N N . PHE A 1 135 ? 137.771 115.660 105.647 1.00 163.16 135 PHE A N 1
ATOM 1315 C CA . PHE A 1 135 ? 137.530 114.260 105.314 1.00 163.16 135 PHE A CA 1
ATOM 1316 C C . PHE A 1 135 ? 138.653 113.375 105.835 1.00 163.16 135 PHE A C 1
ATOM 1317 O O . PHE A 1 135 ? 138.399 112.300 106.393 1.00 163.16 135 PHE A O 1
ATOM 1334 N N . PHE A 1 136 ? 139.903 113.812 105.665 1.00 162.83 136 PHE A N 1
ATOM 1335 C CA . PHE A 1 136 ? 141.027 113.057 106.206 1.00 162.83 136 PHE A CA 1
ATOM 1336 C C . PHE A 1 136 ? 141.006 113.058 107.727 1.00 162.83 136 PHE A C 1
ATOM 1337 O O . PHE A 1 136 ? 141.381 112.065 108.358 1.00 162.83 136 PHE A O 1
ATOM 1354 N N . LYS A 1 137 ? 140.572 114.163 108.335 1.00 163.28 137 LYS A N 1
ATOM 1355 C CA . LYS A 1 137 ? 140.391 114.180 109.782 1.00 163.28 137 LYS A CA 1
ATOM 1356 C C . LYS A 1 137 ? 139.420 113.089 110.214 1.00 163.28 137 LYS A C 1
ATOM 1357 O O . LYS A 1 137 ? 139.707 112.308 111.129 1.00 163.28 137 LYS A O 1
ATOM 1376 N N . ILE A 1 138 ? 138.265 113.013 109.550 1.00 168.81 138 ILE A N 1
ATOM 1377 C CA . ILE A 1 138 ? 137.264 112.012 109.906 1.00 168.81 138 ILE A CA 1
ATOM 1378 C C . ILE A 1 138 ? 137.821 110.610 109.709 1.00 168.81 138 ILE A C 1
ATOM 1379 O O . ILE A 1 138 ? 137.641 109.731 110.560 1.00 168.81 138 ILE A O 1
ATOM 1395 N N . ALA A 1 139 ? 138.491 110.376 108.579 1.00 171.39 139 ALA A N 1
ATOM 1396 C CA . ALA A 1 139 ? 139.018 109.044 108.296 1.00 171.39 139 ALA A CA 1
ATOM 1397 C C . ALA A 1 139 ? 140.059 108.630 109.329 1.00 171.39 139 ALA A C 1
ATOM 1398 O O . ALA A 1 139 ? 140.051 107.488 109.809 1.00 171.39 139 ALA A O 1
ATOM 1405 N N . ALA A 1 140 ? 140.971 109.541 109.676 1.00 170.90 140 ALA A N 1
ATOM 1406 C CA . ALA A 1 140 ? 141.948 109.245 110.716 1.00 170.90 140 ALA A CA 1
ATOM 1407 C C . ALA A 1 140 ? 141.255 108.974 112.042 1.00 170.90 140 ALA A C 1
ATOM 1408 O O . ALA A 1 140 ? 141.687 108.112 112.814 1.00 170.90 140 ALA A O 1
ATOM 1415 N N . LEU A 1 141 ? 140.171 109.699 112.321 1.00 166.82 141 LEU A N 1
ATOM 1416 C CA . LEU A 1 141 ? 139.413 109.444 113.539 1.00 166.82 141 LEU A CA 1
ATOM 1417 C C . LEU A 1 141 ? 138.852 108.028 113.552 1.00 166.82 141 LEU A C 1
ATOM 1418 O O . LEU A 1 141 ? 138.922 107.337 114.574 1.00 166.82 141 LEU A O 1
ATOM 1434 N N . ILE A 1 142 ? 138.276 107.583 112.434 1.00 169.20 142 ILE A N 1
ATOM 1435 C CA . ILE A 1 142 ? 137.731 106.225 112.394 1.00 169.20 142 ILE A CA 1
ATOM 1436 C C . ILE A 1 142 ? 138.851 105.211 112.581 1.00 169.20 142 ILE A C 1
ATOM 1437 O O . ILE A 1 142 ? 138.724 104.248 113.349 1.00 169.20 142 ILE A O 1
ATOM 1453 N N . GLY A 1 143 ? 139.967 105.415 111.880 1.00 169.42 143 GLY A N 1
ATOM 1454 C CA . GLY A 1 143 ? 141.090 104.506 112.028 1.00 169.42 143 GLY A CA 1
ATOM 1455 C C . GLY A 1 143 ? 141.575 104.424 113.462 1.00 169.42 143 GLY A C 1
ATOM 1456 O O . GLY A 1 143 ? 141.922 103.346 113.952 1.00 169.42 143 GLY A O 1
ATOM 1460 N N . ILE A 1 144 ? 141.608 105.564 114.151 1.00 165.79 144 ILE A N 1
ATOM 1461 C CA . ILE A 1 144 ? 142.009 105.582 115.552 1.00 165.79 144 ILE A CA 1
ATOM 1462 C C . ILE A 1 144 ? 140.998 104.827 116.405 1.00 165.79 144 ILE A C 1
ATOM 1463 O O . ILE A 1 144 ? 141.367 104.011 117.258 1.00 165.79 144 ILE A O 1
ATOM 1479 N N . MET A 1 145 ? 139.707 105.084 116.186 1.00 166.64 145 MET A N 1
ATOM 1480 C CA . MET A 1 145 ? 138.684 104.455 117.014 1.00 166.64 145 MET A CA 1
ATOM 1481 C C . MET A 1 145 ? 138.761 102.942 116.888 1.00 166.64 145 MET A C 1
ATOM 1482 O O . MET A 1 145 ? 138.693 102.219 117.888 1.00 166.64 145 MET A O 1
ATOM 1496 N N . VAL A 1 146 ? 138.923 102.446 115.660 1.00 171.30 146 VAL A N 1
ATOM 1497 C CA . VAL A 1 146 ? 139.151 101.017 115.475 1.00 171.30 146 VAL A CA 1
ATOM 1498 C C . VAL A 1 146 ? 140.392 100.577 116.241 1.00 171.30 146 VAL A C 1
ATOM 1499 O O . VAL A 1 146 ? 140.400 99.523 116.888 1.00 171.30 146 VAL A O 1
ATOM 1512 N N . GLY A 1 147 ? 141.457 101.379 116.188 1.00 167.69 147 GLY A N 1
ATOM 1513 C CA . GLY A 1 147 ? 142.658 101.035 116.929 1.00 167.69 147 GLY A CA 1
ATOM 1514 C C . GLY A 1 147 ? 142.397 100.905 118.416 1.00 167.69 147 GLY A C 1
ATOM 1515 O O . GLY A 1 147 ? 142.966 100.039 119.084 1.00 167.69 147 GLY A O 1
ATOM 1519 N N . SER A 1 148 ? 141.523 101.758 118.955 1.00 163.20 148 SER A N 1
ATOM 1520 C CA . SER A 1 148 ? 141.202 101.679 120.375 1.00 163.20 148 SER A CA 1
ATOM 1521 C C . SER A 1 148 ? 140.606 100.322 120.723 1.00 163.20 148 SER A C 1
ATOM 1522 O O . SER A 1 148 ? 140.925 99.746 121.770 1.00 163.20 148 SER A O 1
ATOM 1530 N N . PHE A 1 149 ? 139.743 99.791 119.855 1.00 158.91 149 PHE A N 1
ATOM 1531 C CA . PHE A 1 149 ? 139.203 98.458 120.084 1.00 158.91 149 PHE A CA 1
ATOM 1532 C C . PHE A 1 149 ? 140.309 97.418 120.165 1.00 158.91 149 PHE A C 1
ATOM 1533 O O . PHE A 1 149 ? 140.111 96.359 120.771 1.00 158.91 149 PHE A O 1
ATOM 1550 N N . TYR A 1 150 ? 141.469 97.701 119.571 1.00 159.66 150 TYR A N 1
ATOM 1551 C CA . TYR A 1 150 ? 142.589 96.772 119.561 1.00 159.66 150 TYR A CA 1
ATOM 1552 C C . TYR A 1 150 ? 143.350 96.750 120.880 1.00 159.66 150 TYR A C 1
ATOM 1553 O O . TYR A 1 150 ? 144.117 95.811 121.118 1.00 159.66 150 TYR A O 1
ATOM 1571 N N . ILE A 1 151 ? 143.159 97.746 121.733 1.00 161.04 151 ILE A N 1
ATOM 1572 C CA . ILE A 1 151 ? 143.830 97.775 123.035 1.00 161.04 151 ILE A CA 1
ATOM 1573 C C . ILE A 1 151 ? 143.124 96.798 123.971 1.00 161.04 151 ILE A C 1
ATOM 1574 O O . ILE A 1 151 ? 141.884 96.731 123.961 1.00 161.04 151 ILE A O 1
ATOM 1590 N N . PRO A 1 152 ? 143.853 96.029 124.780 1.00 161.81 152 PRO A N 1
ATOM 1591 C CA . PRO A 1 152 ? 143.192 95.073 125.677 1.00 161.81 152 PRO A CA 1
ATOM 1592 C C . PRO A 1 152 ? 142.378 95.764 126.759 1.00 161.81 152 PRO A C 1
ATOM 1593 O O . PRO A 1 152 ? 142.682 96.881 127.184 1.00 161.81 152 PRO A O 1
ATOM 1604 N N . GLY A 1 153 ? 141.329 95.075 127.207 1.00 159.24 153 GLY A N 1
ATOM 1605 C CA . GLY A 1 153 ? 140.516 95.554 128.303 1.00 159.24 153 GLY A CA 1
ATOM 1606 C C . GLY A 1 153 ? 141.111 95.204 129.655 1.00 159.24 153 GLY A C 1
ATOM 1607 O O . GLY A 1 153 ? 142.138 94.534 129.770 1.00 159.24 153 GLY A O 1
ATOM 1611 N N . GLY A 1 154 ? 140.440 95.676 130.704 1.00 155.04 154 GLY A N 1
ATOM 1612 C CA . GLY A 1 154 ? 140.873 95.413 132.064 1.00 155.04 154 GLY A CA 1
ATOM 1613 C C . GLY A 1 154 ? 141.551 96.599 132.719 1.00 155.04 154 GLY A C 1
ATOM 1614 O O . GLY A 1 154 ? 140.922 97.640 132.931 1.00 155.04 154 GLY A O 1
ATOM 1618 N N . TYR A 1 155 ? 142.840 96.453 133.045 1.00 151.29 155 TYR A N 1
ATOM 1619 C CA . TYR A 1 155 ? 143.577 97.538 133.687 1.00 151.29 155 TYR A CA 1
ATOM 1620 C C . TYR A 1 155 ? 143.461 98.831 132.895 1.00 151.29 155 TYR A C 1
ATOM 1621 O O . TYR A 1 155 ? 143.415 99.923 133.479 1.00 151.29 155 TYR A O 1
ATOM 1639 N N . PHE A 1 156 ? 143.413 98.727 131.567 1.00 154.13 156 PHE A N 1
ATOM 1640 C CA . PHE A 1 156 ? 143.202 99.903 130.736 1.00 154.13 156 PHE A CA 1
ATOM 1641 C C . PHE A 1 156 ? 141.934 100.639 131.143 1.00 154.13 156 PHE A C 1
ATOM 1642 O O . PHE A 1 156 ? 141.870 101.870 131.068 1.00 154.13 156 PHE A O 1
ATOM 1659 N N . SER A 1 157 ? 140.913 99.901 131.583 1.00 157.09 157 SER A N 1
ATOM 1660 C CA . SER A 1 157 ? 139.663 100.537 131.984 1.00 157.09 157 SER A CA 1
ATOM 1661 C C . SER A 1 157 ? 139.889 101.503 133.140 1.00 157.09 157 SER A C 1
ATOM 1662 O O . SER A 1 157 ? 139.495 102.672 133.072 1.00 157.09 157 SER A O 1
ATOM 1670 N N . SER A 1 158 ? 140.542 101.038 134.207 1.00 154.38 158 SER A N 1
ATOM 1671 C CA . SER A 1 158 ? 140.784 101.906 135.355 1.00 154.38 158 SER A CA 1
ATOM 1672 C C . SER A 1 158 ? 141.779 103.011 135.016 1.00 154.38 158 SER A C 1
ATOM 1673 O O . SER A 1 158 ? 141.651 104.142 135.506 1.00 154.38 158 SER A O 1
ATOM 1681 N N . VAL A 1 159 ? 142.781 102.708 134.186 1.00 150.21 159 VAL A N 1
ATOM 1682 C CA . VAL A 1 159 ? 143.738 103.739 133.793 1.00 150.21 159 VAL A CA 1
ATOM 1683 C C . VAL A 1 159 ? 143.016 104.874 133.079 1.00 150.21 159 VAL A C 1
ATOM 1684 O O . VAL A 1 159 ? 143.210 106.057 133.390 1.00 150.21 159 VAL A O 1
ATOM 1697 N N . TRP A 1 160 ? 142.156 104.531 132.120 1.00 149.62 160 TRP A N 1
ATOM 1698 C CA . TRP A 1 160 ? 141.416 105.569 131.420 1.00 149.62 160 TRP A CA 1
ATOM 1699 C C . TRP A 1 160 ? 140.405 106.235 132.336 1.00 149.62 160 TRP A C 1
ATOM 1700 O O . TRP A 1 160 ? 140.101 107.412 132.151 1.00 149.62 160 TRP A O 1
ATOM 1721 N N . PHE A 1 161 ? 139.881 105.515 133.328 1.00 149.83 161 PHE A N 1
ATOM 1722 C CA . PHE A 1 161 ? 138.960 106.144 134.268 1.00 149.83 161 PHE A CA 1
ATOM 1723 C C . PHE A 1 161 ? 139.653 107.247 135.058 1.00 149.83 161 PHE A C 1
ATOM 1724 O O . PHE A 1 161 ? 139.107 108.344 135.222 1.00 149.83 161 PHE A O 1
ATOM 1741 N N . VAL A 1 162 ? 140.863 106.980 135.550 1.00 147.18 162 VAL A N 1
ATOM 1742 C CA . VAL A 1 162 ? 141.577 108.008 136.304 1.00 147.18 162 VAL A CA 1
ATOM 1743 C C . VAL A 1 162 ? 142.012 109.143 135.381 1.00 147.18 162 VAL A C 1
ATOM 1744 O O . VAL A 1 162 ? 141.951 110.327 135.751 1.00 147.18 162 VAL A O 1
ATOM 1757 N N . VAL A 1 163 ? 142.460 108.808 134.169 1.00 142.79 163 VAL A N 1
ATOM 1758 C CA . VAL A 1 163 ? 142.805 109.849 133.208 1.00 142.79 163 VAL A CA 1
ATOM 1759 C C . VAL A 1 163 ? 141.595 110.734 132.941 1.00 142.79 163 VAL A C 1
ATOM 1760 O O . VAL A 1 163 ? 141.706 111.963 132.864 1.00 142.79 163 VAL A O 1
ATOM 1773 N N . GLY A 1 164 ? 140.421 110.123 132.804 1.00 142.44 164 GLY A N 1
ATOM 1774 C CA . GLY A 1 164 ? 139.216 110.892 132.569 1.00 142.44 164 GLY A CA 1
ATOM 1775 C C . GLY A 1 164 ? 138.830 111.744 133.758 1.00 142.44 164 GLY A C 1
ATOM 1776 O O . GLY A 1 164 ? 138.326 112.853 133.598 1.00 142.44 164 GLY A O 1
ATOM 1780 N N . MET A 1 165 ? 139.043 111.231 134.968 1.00 143.56 165 MET A N 1
ATOM 1781 C CA . MET A 1 165 ? 138.785 112.039 136.154 1.00 143.56 165 MET A CA 1
ATOM 1782 C C . MET A 1 165 ? 139.637 113.302 136.141 1.00 143.56 165 MET A C 1
ATOM 1783 O O . MET A 1 165 ? 139.126 114.418 136.320 1.00 143.56 165 MET A O 1
ATOM 1797 N N . ILE A 1 166 ? 140.946 113.149 135.920 1.00 142.66 166 ILE A N 1
ATOM 1798 C CA . ILE A 1 166 ? 141.818 114.324 135.912 1.00 142.66 166 ILE A CA 1
ATOM 1799 C C . ILE A 1 166 ? 141.422 115.268 134.784 1.00 142.66 166 ILE A C 1
ATOM 1800 O O . ILE A 1 166 ? 141.391 116.497 134.957 1.00 142.66 166 ILE A O 1
ATOM 1816 N N . GLY A 1 167 ? 141.114 114.713 133.611 1.00 140.99 167 GLY A N 1
ATOM 1817 C CA . GLY A 1 167 ? 140.700 115.550 132.500 1.00 140.99 167 GLY A CA 1
ATOM 1818 C C . GLY A 1 167 ? 139.434 116.328 132.796 1.00 140.99 167 GLY A C 1
ATOM 1819 O O . GLY A 1 167 ? 139.330 117.508 132.462 1.00 140.99 167 GLY A O 1
ATOM 1823 N N . ALA A 1 168 ? 138.450 115.675 133.414 1.00 134.79 168 ALA A N 1
ATOM 1824 C CA . ALA A 1 168 ? 137.213 116.362 133.756 1.00 134.79 168 ALA A CA 1
ATOM 1825 C C . ALA A 1 168 ? 137.472 117.475 134.756 1.00 134.79 168 ALA A C 1
ATOM 1826 O O . ALA A 1 168 ? 136.889 118.558 134.654 1.00 134.79 168 ALA A O 1
ATOM 1833 N N . ALA A 1 169 ? 138.344 117.229 135.732 1.00 135.24 169 ALA A N 1
ATOM 1834 C CA . ALA A 1 169 ? 138.682 118.289 136.677 1.00 135.24 169 ALA A CA 1
ATOM 1835 C C . ALA A 1 169 ? 139.271 119.492 135.950 1.00 135.24 169 ALA A C 1
ATOM 1836 O O . ALA A 1 169 ? 138.840 120.638 136.153 1.00 135.24 169 ALA A O 1
ATOM 1843 N N . LEU A 1 170 ? 140.257 119.246 135.086 1.00 133.38 170 LEU A N 1
ATOM 1844 C CA . LEU A 1 170 ? 140.895 120.353 134.382 1.00 133.38 170 LEU A CA 1
ATOM 1845 C C . LEU A 1 170 ? 139.898 121.086 133.496 1.00 133.38 170 LEU A C 1
ATOM 1846 O O . LEU A 1 170 ? 139.906 122.323 133.427 1.00 133.38 170 LEU A O 1
ATOM 1862 N N . PHE A 1 171 ? 139.034 120.342 132.804 1.00 134.58 171 PHE A N 1
ATOM 1863 C CA . PHE A 1 171 ? 138.052 120.980 131.939 1.00 134.58 171 PHE A CA 1
ATOM 1864 C C . PHE A 1 171 ? 137.088 121.828 132.748 1.00 134.58 171 PHE A C 1
ATOM 1865 O O . PHE A 1 171 ? 136.699 122.913 132.315 1.00 134.58 171 PHE A O 1
ATOM 1882 N N . ILE A 1 172 ? 136.660 121.337 133.912 1.00 125.93 172 ILE A N 1
ATOM 1883 C CA . ILE A 1 172 ? 135.758 122.125 134.743 1.00 125.93 172 ILE A CA 1
ATOM 1884 C C . ILE A 1 172 ? 136.431 123.429 135.139 1.00 125.93 172 ILE A C 1
ATOM 1885 O O . ILE A 1 172 ? 135.841 124.508 135.036 1.00 125.93 172 ILE A O 1
ATOM 1901 N N . LEU A 1 173 ? 137.691 123.352 135.567 1.00 124.02 173 LEU A N 1
ATOM 1902 C CA . LEU A 1 173 ? 138.402 124.569 135.952 1.00 124.02 173 LEU A CA 1
ATOM 1903 C C . LEU A 1 173 ? 138.470 125.559 134.790 1.00 124.02 173 LEU A C 1
ATOM 1904 O O . LEU A 1 173 ? 138.151 126.748 1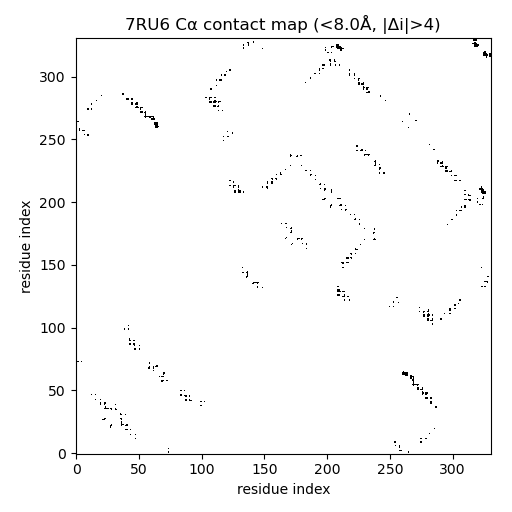34.944 1.00 124.02 173 LEU A O 1
ATOM 1920 N N . ILE A 1 174 ? 138.889 125.086 133.614 1.00 127.61 174 ILE A N 1
ATOM 1921 C CA . ILE A 1 174 ? 139.076 125.996 132.486 1.00 127.61 174 ILE A CA 1
ATOM 1922 C C . ILE A 1 174 ? 137.739 126.567 132.035 1.00 127.61 174 ILE A C 1
ATOM 1923 O O . ILE A 1 174 ? 137.604 127.778 131.813 1.00 127.61 174 ILE A O 1
ATOM 1939 N N . GLN A 1 175 ? 136.739 125.703 131.868 1.00 125.57 175 GLN A N 1
ATOM 1940 C CA . GLN A 1 175 ? 135.407 126.158 131.499 1.00 125.57 175 GLN A CA 1
ATOM 1941 C C . GLN A 1 175 ? 134.881 127.171 132.498 1.00 125.57 175 GLN A C 1
ATOM 1942 O O . GLN A 1 175 ? 134.145 128.089 132.130 1.00 125.57 175 GLN A O 1
ATOM 1956 N N . LEU A 1 176 ? 135.258 127.035 133.766 1.00 117.24 176 LEU A N 1
ATOM 1957 C CA . LEU A 1 176 ? 134.735 127.944 134.775 1.00 117.24 176 LEU A CA 1
ATOM 1958 C C . LEU A 1 176 ? 135.403 129.306 134.683 1.00 117.24 176 LEU A C 1
ATOM 1959 O O . LEU A 1 176 ? 134.745 130.344 134.833 1.00 117.24 176 LEU A O 1
ATOM 1975 N N . VAL A 1 177 ? 136.713 129.324 134.440 1.00 118.53 177 VAL A N 1
ATOM 1976 C CA . VAL A 1 177 ? 137.385 130.594 134.177 1.00 118.53 177 VAL A CA 1
ATOM 1977 C C . VAL A 1 177 ? 136.753 131.271 132.968 1.00 118.53 177 VAL A C 1
ATOM 1978 O O . VAL A 1 177 ? 136.490 132.483 132.969 1.00 118.53 177 VAL A O 1
ATOM 1991 N N . LEU A 1 178 ? 136.490 130.491 131.918 1.00 125.92 178 LEU A N 1
ATOM 1992 C CA . LEU A 1 178 ? 135.850 131.047 130.732 1.00 125.92 178 LEU A CA 1
ATOM 1993 C C . LEU A 1 178 ? 134.473 131.599 131.066 1.00 125.92 178 LEU A C 1
ATOM 1994 O O . LEU A 1 178 ? 134.078 132.650 130.555 1.00 125.92 178 LEU A O 1
ATOM 2010 N N . LEU A 1 179 ? 133.718 130.890 131.904 1.00 114.43 179 LEU A N 1
ATOM 2011 C CA . LEU A 1 179 ? 132.382 131.347 132.264 1.00 114.43 179 LEU A CA 1
ATOM 2012 C C . LEU A 1 179 ? 132.437 132.666 133.017 1.00 114.43 179 LEU A C 1
ATOM 2013 O O . LEU A 1 179 ? 131.626 133.566 132.771 1.00 114.43 179 LEU A O 1
ATOM 2029 N N . VAL A 1 180 ? 133.379 132.797 133.951 1.00 108.84 180 VAL A N 1
ATOM 2030 C CA . VAL A 1 180 ? 133.512 134.057 134.678 1.00 108.84 180 VAL A CA 1
ATOM 2031 C C . VAL A 1 180 ? 133.868 135.183 133.719 1.00 108.84 180 VAL A C 1
ATOM 2032 O O . VAL A 1 180 ? 133.309 136.286 133.795 1.00 108.84 180 VAL A O 1
ATOM 2045 N N . ASP A 1 181 ? 134.806 134.930 132.805 1.00 114.95 181 ASP A N 1
ATOM 2046 C CA . ASP A 1 181 ? 135.167 135.961 131.838 1.00 114.95 181 ASP A CA 1
ATOM 2047 C C . ASP A 1 181 ? 133.963 136.354 130.991 1.00 114.95 181 ASP A C 1
ATOM 2048 O O . ASP A 1 181 ? 133.730 137.542 130.736 1.00 114.95 181 ASP A O 1
ATOM 2057 N N . PHE A 1 182 ? 133.190 135.366 130.543 1.00 113.47 182 PHE A N 1
ATOM 2058 C CA . PHE A 1 182 ? 132.019 135.652 129.726 1.00 113.47 182 PHE A CA 1
ATOM 2059 C C . PHE A 1 182 ? 131.004 136.481 130.493 1.00 113.47 182 PHE A C 1
ATOM 2060 O O . PHE A 1 182 ? 130.426 137.426 129.949 1.00 113.47 182 PHE A O 1
ATOM 2077 N N . ALA A 1 183 ? 130.764 136.135 131.757 1.00 103.53 183 ALA A N 1
ATOM 2078 C CA . ALA A 1 183 ? 129.803 136.892 132.550 1.00 103.53 183 ALA A CA 1
ATOM 2079 C C . ALA A 1 183 ? 130.264 138.329 132.738 1.00 103.53 183 ALA A C 1
ATOM 2080 O O . ALA A 1 183 ? 129.466 139.268 132.622 1.00 103.53 183 ALA A O 1
ATOM 2087 N N . HIS A 1 184 ? 131.552 138.526 133.024 1.00 101.46 184 HIS A N 1
ATOM 2088 C CA . HIS A 1 184 ? 132.056 139.884 133.181 1.00 101.46 184 HIS A CA 1
ATOM 2089 C C . HIS A 1 184 ? 131.900 140.677 131.891 1.00 101.46 184 HIS A C 1
ATOM 2090 O O . HIS A 1 184 ? 131.471 141.837 131.913 1.00 101.46 184 HIS A O 1
ATOM 2104 N N . SER A 1 185 ? 132.249 140.072 130.754 1.00 103.80 185 SER A N 1
ATOM 2105 C CA . SER A 1 185 ? 132.120 140.778 129.484 1.00 103.80 185 SER A CA 1
ATOM 2106 C C . SER A 1 185 ? 130.666 141.122 129.196 1.00 103.80 185 SER A C 1
ATOM 2107 O O . SER A 1 185 ? 130.360 142.224 128.729 1.00 103.80 185 SER A O 1
ATOM 2115 N N . TRP A 1 186 ? 129.757 140.187 129.464 1.00 98.64 186 TRP A N 1
ATOM 2116 C CA . TRP A 1 186 ? 128.338 140.452 129.276 1.00 98.64 186 TRP A CA 1
ATOM 2117 C C . TRP A 1 186 ? 127.892 141.641 130.111 1.00 98.64 186 TRP A C 1
ATOM 2118 O O . TRP A 1 186 ? 127.243 142.566 129.601 1.00 98.64 186 TRP A O 1
ATOM 2139 N N . ASN A 1 187 ? 128.231 141.633 131.399 1.00 95.12 187 ASN A N 1
ATOM 2140 C CA . ASN A 1 187 ? 127.792 142.706 132.279 1.00 95.12 187 ASN A CA 1
ATOM 2141 C C . ASN A 1 187 ? 128.347 144.039 131.804 1.00 95.12 187 ASN A C 1
ATOM 2142 O O . ASN A 1 187 ? 127.631 145.047 131.771 1.00 95.12 187 ASN A O 1
ATOM 2153 N N . GLU A 1 188 ? 129.626 144.067 131.433 1.00 101.83 188 GLU A N 1
ATOM 2154 C CA . GLU A 1 188 ? 130.221 145.321 130.990 1.00 101.83 188 GLU A CA 1
ATOM 2155 C C . GLU A 1 188 ? 129.566 145.827 129.713 1.00 101.83 188 GLU A C 1
ATOM 2156 O O . GLU A 1 188 ? 129.256 147.018 129.601 1.00 101.83 188 GLU A O 1
ATOM 2168 N N . SER A 1 189 ? 129.346 144.945 128.738 1.00 101.29 189 SER A N 1
ATOM 2169 C CA . SER A 1 189 ? 128.731 145.387 127.495 1.00 101.29 189 SER A CA 1
ATOM 2170 C C . SER A 1 189 ? 127.343 145.950 127.752 1.00 101.29 189 SER A C 1
ATOM 2171 O O . SER A 1 189 ? 126.976 146.999 127.205 1.00 101.29 189 SER A O 1
ATOM 2179 N N . TRP A 1 190 ? 126.560 145.281 128.595 1.00 98.58 190 TRP A N 1
ATOM 2180 C CA . TRP A 1 190 ? 125.200 145.755 128.803 1.00 98.58 190 TRP A CA 1
ATOM 2181 C C . TRP A 1 190 ? 125.144 147.012 129.659 1.00 98.58 190 TRP A C 1
ATOM 2182 O O . TRP A 1 190 ? 124.270 147.851 129.438 1.00 98.58 190 TRP A O 1
ATOM 2203 N N . VAL A 1 191 ? 126.063 147.201 130.607 1.00 97.27 191 VAL A N 1
ATOM 2204 C CA . VAL A 1 191 ? 126.066 148.471 131.328 1.00 97.27 191 VAL A CA 1
ATOM 2205 C C . VAL A 1 191 ? 126.510 149.598 130.403 1.00 97.27 191 VAL A C 1
ATOM 2206 O O . VAL A 1 191 ? 126.014 150.728 130.493 1.00 97.27 191 VAL A O 1
ATOM 2219 N N . ASN A 1 192 ? 127.449 149.318 129.495 1.00 98.67 192 ASN A N 1
ATOM 2220 C CA . ASN A 1 192 ? 127.844 150.338 128.531 1.00 98.67 192 ASN A CA 1
ATOM 2221 C C . ASN A 1 192 ? 126.670 150.734 127.649 1.00 98.67 192 ASN A C 1
ATOM 2222 O O . ASN A 1 192 ? 126.439 151.925 127.406 1.00 98.67 192 ASN A O 1
ATOM 2233 N N . ARG A 1 193 ? 125.914 149.750 127.161 1.00 101.79 193 ARG A N 1
ATOM 2234 C CA . ARG A 1 193 ? 124.742 150.074 126.355 1.00 101.79 193 ARG A CA 1
ATOM 2235 C C . ARG A 1 193 ? 123.677 150.774 127.187 1.00 101.79 193 ARG A C 1
ATOM 2236 O O . ARG A 1 193 ? 122.924 151.601 126.662 1.00 101.79 193 ARG A O 1
ATOM 2257 N N . MET A 1 194 ? 123.601 150.458 128.480 1.00 101.07 194 MET A N 1
ATOM 2258 C CA . MET A 1 194 ? 122.751 151.217 129.388 1.00 101.07 194 MET A CA 1
ATOM 2259 C C . MET A 1 194 ? 123.142 152.684 129.387 1.00 101.07 194 MET A C 1
ATOM 2260 O O . MET A 1 194 ? 122.281 153.568 129.325 1.00 101.07 194 MET A O 1
ATOM 2274 N N . GLU A 1 195 ? 124.440 152.960 129.468 1.00 101.17 195 GLU A N 1
ATOM 2275 C CA . GLU A 1 195 ? 124.886 154.343 129.565 1.00 101.17 195 GLU A CA 1
ATOM 2276 C C . GLU A 1 195 ? 124.666 155.090 128.256 1.00 101.17 195 GLU A C 1
ATOM 2277 O O . GLU A 1 195 ? 124.150 156.213 128.250 1.00 101.17 195 GLU A O 1
ATOM 2289 N N . GLU A 1 196 ? 125.045 154.481 127.133 1.00 105.99 196 GLU A N 1
ATOM 2290 C CA . GLU A 1 196 ? 125.061 155.227 125.880 1.00 105.99 196 GLU A CA 1
ATOM 2291 C C . GLU A 1 196 ? 123.670 155.351 125.269 1.00 105.99 196 GLU A C 1
ATOM 2292 O O . GLU A 1 196 ? 123.270 156.444 124.857 1.00 105.99 196 GLU A O 1
ATOM 2304 N N . GLY A 1 197 ? 122.923 154.260 125.206 1.00 110.19 197 GLY A N 1
ATOM 2305 C CA . GLY A 1 197 ? 121.653 154.221 124.499 1.00 110.19 197 GLY A CA 1
ATOM 2306 C C . GLY A 1 197 ? 120.471 154.437 125.418 1.00 110.19 197 GLY A C 1
ATOM 2307 O O . GLY A 1 197 ? 120.559 155.154 126.421 1.00 110.19 197 GLY A O 1
ATOM 2311 N N . ASN A 1 198 ? 119.352 153.804 125.074 1.00 110.43 198 ASN A N 1
ATOM 2312 C CA . ASN A 1 198 ? 118.116 153.950 125.829 1.00 110.43 198 ASN A CA 1
ATOM 2313 C C . ASN A 1 198 ? 118.300 153.287 127.187 1.00 110.43 198 ASN A C 1
ATOM 2314 O O . ASN A 1 198 ? 118.327 152.054 127.275 1.00 110.43 198 ASN A O 1
ATOM 2325 N N . PRO A 1 199 ? 118.425 154.059 128.267 1.00 106.15 199 PRO A N 1
ATOM 2326 C CA . PRO A 1 199 ? 118.658 153.426 129.574 1.00 106.15 199 PRO A CA 1
ATOM 2327 C C . PRO A 1 199 ? 117.564 152.458 129.984 1.00 106.15 199 PRO A C 1
ATOM 2328 O O . PRO A 1 199 ? 117.858 151.411 130.573 1.00 106.15 199 PRO A O 1
ATOM 2339 N N . ARG A 1 200 ? 116.304 152.775 129.689 1.00 107.75 200 ARG A N 1
ATOM 2340 C CA . ARG A 1 200 ? 115.201 151.976 130.214 1.00 107.75 200 ARG A CA 1
ATOM 2341 C C . ARG A 1 200 ? 115.210 150.570 129.631 1.00 107.75 200 ARG A C 1
ATOM 2342 O O . ARG A 1 200 ? 115.034 149.584 130.357 1.00 107.75 200 ARG A O 1
ATOM 2363 N N . LEU A 1 201 ? 115.415 150.455 128.320 1.00 105.02 201 LEU A N 1
ATOM 2364 C CA . LEU A 1 201 ? 115.416 149.138 127.695 1.00 105.02 201 LEU A CA 1
ATOM 2365 C C . LEU A 1 201 ? 116.479 148.242 128.316 1.00 105.02 201 LEU A C 1
ATOM 2366 O O . LEU A 1 201 ? 116.194 147.111 128.731 1.00 105.02 201 LEU A O 1
ATOM 2382 N N . TRP A 1 202 ? 117.713 148.734 128.399 1.00 100.02 202 TRP A N 1
ATOM 2383 C CA . TRP A 1 202 ? 118.789 147.894 128.903 1.00 100.02 202 TRP A CA 1
ATOM 2384 C C . TRP A 1 202 ? 118.635 147.615 130.389 1.00 100.02 202 TRP A C 1
ATOM 2385 O O . TRP A 1 202 ? 118.974 146.520 130.847 1.00 100.02 202 TRP A O 1
ATOM 2406 N N . TYR A 1 203 ? 118.132 148.577 131.160 1.00 99.29 203 TYR A N 1
ATOM 2407 C CA . TYR A 1 203 ? 117.869 148.307 132.567 1.00 99.29 203 TYR A CA 1
ATOM 2408 C C . TYR A 1 203 ? 116.854 147.187 132.719 1.00 99.29 203 TYR A C 1
ATOM 2409 O O . TYR A 1 203 ? 117.039 146.269 133.527 1.00 99.29 203 TYR A O 1
ATOM 2427 N N . ALA A 1 204 ? 115.772 147.244 131.944 1.00 96.01 204 ALA A N 1
ATOM 2428 C CA . ALA A 1 204 ? 114.776 146.186 132.012 1.00 96.01 204 ALA A CA 1
ATOM 2429 C C . ALA A 1 204 ? 115.385 144.848 131.628 1.00 96.01 204 ALA A C 1
ATOM 2430 O O . ALA A 1 204 ? 115.123 143.830 132.276 1.00 96.01 204 ALA A O 1
ATOM 2437 N N . ALA A 1 205 ? 116.204 144.831 130.577 1.00 97.95 205 ALA A N 1
ATOM 2438 C CA . ALA A 1 205 ? 116.814 143.577 130.147 1.00 97.95 205 ALA A CA 1
ATOM 2439 C C . ALA A 1 205 ? 117.707 143.002 131.239 1.00 97.95 205 ALA A C 1
ATOM 2440 O O . ALA A 1 205 ? 117.639 141.807 131.552 1.00 97.95 205 ALA A O 1
ATOM 2447 N N . LEU A 1 206 ? 118.555 143.841 131.833 1.00 97.10 206 LEU A N 1
ATOM 2448 C CA . LEU A 1 206 ? 119.450 143.367 132.881 1.00 97.10 206 LEU A CA 1
ATOM 2449 C C . LEU A 1 206 ? 118.661 142.827 134.061 1.00 97.10 206 LEU A C 1
ATOM 2450 O O . LEU A 1 206 ? 118.966 141.751 134.592 1.00 97.10 206 LEU A O 1
ATOM 2466 N N . LEU A 1 207 ? 117.640 143.568 134.496 1.00 94.50 207 LEU A N 1
ATOM 2467 C CA . LEU A 1 207 ? 116.856 143.116 135.635 1.00 94.50 207 LEU A CA 1
ATOM 2468 C C . LEU A 1 207 ? 116.163 141.802 135.324 1.00 94.50 207 LEU A C 1
ATOM 2469 O O . LEU A 1 207 ? 116.162 140.883 136.151 1.00 94.50 207 LEU A O 1
ATOM 2485 N N . SER A 1 208 ? 115.579 141.683 134.132 1.00 93.19 208 SER A N 1
ATOM 2486 C CA . SER A 1 208 ? 114.888 140.451 133.778 1.00 93.19 208 SER A CA 1
ATOM 2487 C C . SER A 1 208 ? 115.850 139.275 133.765 1.00 93.19 208 SER A C 1
ATOM 2488 O O . SER A 1 208 ? 115.544 138.208 134.301 1.00 93.19 208 SER A O 1
ATOM 2496 N N . PHE A 1 209 ? 117.033 139.452 133.176 1.00 96.55 209 PHE A N 1
ATOM 2497 C CA . PHE A 1 209 ? 117.974 138.340 133.108 1.00 96.55 209 PHE A CA 1
ATOM 2498 C C . PHE A 1 209 ? 118.442 137.922 134.496 1.00 96.55 209 PHE A C 1
ATOM 2499 O O . PHE A 1 209 ? 118.447 136.728 134.826 1.00 96.55 209 PHE A O 1
ATOM 2516 N N . THR A 1 210 ? 118.856 138.885 135.322 1.00 97.29 210 THR A N 1
ATOM 2517 C CA . THR A 1 210 ? 119.349 138.523 136.646 1.00 97.29 210 THR A CA 1
ATOM 2518 C C . THR A 1 210 ? 118.252 137.880 137.481 1.00 97.29 210 THR A C 1
ATOM 2519 O O . THR A 1 210 ? 118.485 136.866 138.154 1.00 97.29 210 THR A O 1
ATOM 2530 N N . SER A 1 211 ? 117.042 138.441 137.441 1.00 96.74 211 SER A N 1
ATOM 2531 C CA . SER A 1 211 ? 115.942 137.846 138.183 1.00 96.74 211 SER A CA 1
ATOM 2532 C C . SER A 1 211 ? 115.642 136.446 137.674 1.00 96.74 211 SER A C 1
ATOM 2533 O O . SER A 1 211 ? 115.366 135.541 138.464 1.00 96.74 211 SER A O 1
ATOM 2541 N N . ALA A 1 212 ? 115.691 136.242 136.358 1.00 99.97 212 ALA A N 1
ATOM 2542 C CA . ALA A 1 212 ? 115.420 134.920 135.813 1.00 99.97 212 ALA A CA 1
ATOM 2543 C C . ALA A 1 212 ? 116.432 133.907 136.324 1.00 99.97 212 ALA A C 1
ATOM 2544 O O . ALA A 1 212 ? 116.064 132.811 136.759 1.00 99.97 212 ALA A O 1
ATOM 2551 N N . PHE A 1 213 ? 117.718 134.256 136.282 1.00 103.49 213 PHE A N 1
ATOM 2552 C CA . PHE A 1 213 ? 118.723 133.314 136.763 1.00 103.49 213 PHE A CA 1
ATOM 2553 C C . PHE A 1 213 ? 118.518 133.007 138.238 1.00 103.49 213 PHE A C 1
ATOM 2554 O O . PHE A 1 213 ? 118.584 131.842 138.652 1.00 103.49 213 PHE A O 1
ATOM 2571 N N . TYR A 1 214 ? 118.259 134.031 139.051 1.00 101.86 214 TYR A N 1
ATOM 2572 C CA . TYR A 1 214 ? 118.091 133.775 140.478 1.00 101.86 214 TYR A CA 1
ATOM 2573 C C . TYR A 1 214 ? 116.852 132.930 140.749 1.00 101.86 214 TYR A C 1
ATOM 2574 O O . TYR A 1 214 ? 116.883 132.034 141.599 1.00 101.86 214 TYR A O 1
ATOM 2592 N N . ILE A 1 215 ? 115.753 133.191 140.041 1.00 103.62 215 ILE A N 1
ATOM 2593 C CA . ILE A 1 215 ? 114.547 132.393 140.239 1.00 103.62 215 ILE A CA 1
ATOM 2594 C C . ILE A 1 215 ? 114.782 130.952 139.810 1.00 103.62 215 ILE A C 1
ATOM 2595 O O . ILE A 1 215 ? 114.297 130.014 140.452 1.00 103.62 215 ILE A O 1
ATOM 2611 N N . LEU A 1 216 ? 115.516 130.744 138.716 1.00 106.31 216 LEU A N 1
ATOM 2612 C CA . LEU A 1 216 ? 115.818 129.378 138.305 1.00 106.31 216 LEU A CA 1
ATOM 2613 C C . LEU A 1 216 ? 116.662 128.669 139.355 1.00 106.31 216 LEU A C 1
ATOM 2614 O O . LEU A 1 216 ? 116.436 127.491 139.653 1.00 106.31 216 LEU A O 1
ATOM 2630 N N . SER A 1 217 ? 117.637 129.371 139.932 1.00 103.95 217 SER A N 1
ATOM 2631 C CA . SER A 1 217 ? 118.427 128.767 140.999 1.00 103.95 217 SER A CA 1
ATOM 2632 C C . SER A 1 217 ? 117.554 128.431 142.201 1.00 103.95 217 SER A C 1
ATOM 2633 O O . SER A 1 217 ? 117.725 127.380 142.829 1.00 103.95 217 SER A O 1
ATOM 2641 N N . ILE A 1 218 ? 116.611 129.310 142.538 1.00 106.41 218 ILE A N 1
ATOM 2642 C CA . ILE A 1 218 ? 115.712 129.033 143.654 1.00 106.41 218 ILE A CA 1
ATOM 2643 C C . ILE A 1 218 ? 114.862 127.804 143.360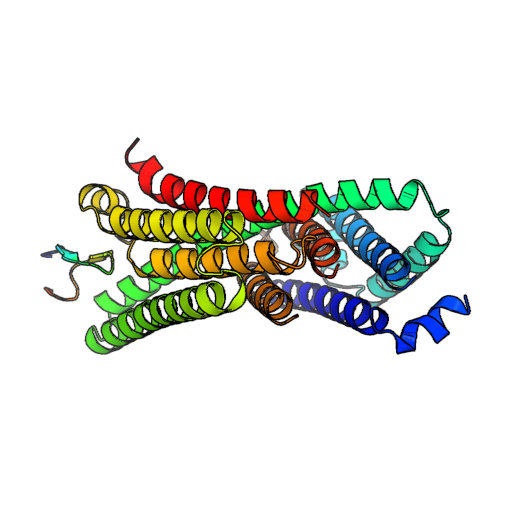 1.00 106.41 218 ILE A C 1
ATOM 2644 O O . ILE A 1 218 ? 114.630 126.965 144.239 1.00 106.41 218 ILE A O 1
ATOM 2660 N N . ILE A 1 219 ? 114.371 127.684 142.129 1.00 110.47 219 ILE A N 1
ATOM 2661 C CA . ILE A 1 219 ? 113.572 126.519 141.763 1.00 110.47 219 ILE A CA 1
ATOM 2662 C C . ILE A 1 219 ? 114.407 125.251 141.869 1.00 110.47 219 ILE A C 1
ATOM 2663 O O . ILE A 1 219 ? 113.930 124.208 142.334 1.00 110.47 219 ILE A O 1
ATOM 2679 N N . CYS A 1 220 ? 115.661 125.313 141.422 1.00 113.70 220 CYS A N 1
ATOM 2680 C CA . CYS A 1 220 ? 116.535 124.152 141.542 1.00 113.70 220 CYS A CA 1
ATOM 2681 C C . CYS A 1 220 ? 116.744 123.781 143.002 1.00 113.70 220 CYS A C 1
ATOM 2682 O O . CYS A 1 220 ? 116.745 122.597 143.358 1.00 113.70 220 CYS A O 1
ATOM 2690 N N . VAL A 1 221 ? 116.926 124.781 143.863 1.00 113.63 221 VAL A N 1
ATOM 2691 C CA . VAL A 1 221 ? 117.062 124.510 145.290 1.00 113.63 221 VAL A CA 1
ATOM 2692 C C . VAL A 1 221 ? 115.809 123.828 145.816 1.00 113.63 221 VAL A C 1
ATOM 2693 O O . VAL A 1 221 ? 115.883 122.874 146.601 1.00 113.63 221 VAL A O 1
ATOM 2706 N N . GLY A 1 222 ? 114.640 124.313 145.405 1.00 115.57 222 GLY A N 1
ATOM 2707 C CA . GLY A 1 222 ? 113.403 123.697 145.855 1.00 115.57 222 GLY A CA 1
ATOM 2708 C C . GLY A 1 222 ? 113.304 122.244 145.434 1.00 115.57 222 GLY A C 1
ATOM 2709 O O . GLY A 1 222 ? 112.954 121.371 146.234 1.00 115.57 222 GLY A O 1
ATOM 2713 N N . LEU A 1 223 ? 113.619 121.965 144.169 1.00 119.50 223 LEU A N 1
ATOM 2714 C CA . LEU A 1 223 ? 113.565 120.587 143.692 1.00 119.50 223 LEU A CA 1
ATOM 2715 C C . LEU A 1 223 ? 114.548 119.706 144.448 1.00 119.50 223 LEU A C 1
ATOM 2716 O O . LEU A 1 223 ? 114.224 118.567 144.805 1.00 119.50 223 LEU A O 1
ATOM 2732 N N . LEU A 1 224 ? 115.763 120.203 144.686 1.00 123.87 224 LEU A N 1
ATOM 2733 C CA . LEU A 1 224 ? 116.751 119.391 145.384 1.00 123.87 224 LEU A CA 1
ATOM 2734 C C . LEU A 1 224 ? 116.316 119.107 146.815 1.00 123.87 224 LEU A C 1
ATOM 2735 O O . LEU A 1 224 ? 116.457 117.978 147.297 1.00 123.87 224 LEU A O 1
ATOM 2751 N N . TYR A 1 225 ? 115.769 120.108 147.508 1.00 123.48 225 TYR A N 1
ATOM 2752 C CA . TYR A 1 225 ? 115.220 119.858 148.837 1.00 123.48 225 TYR A CA 1
ATOM 2753 C C . TYR A 1 225 ? 114.105 118.824 148.796 1.00 123.48 225 TYR A C 1
ATOM 2754 O O . TYR A 1 225 ? 114.046 117.932 149.650 1.00 123.48 225 TYR A O 1
ATOM 2772 N N . THR A 1 226 ? 113.208 118.922 147.816 1.00 124.18 226 THR A N 1
ATOM 2773 C CA . THR A 1 226 ? 112.110 117.964 147.744 1.00 124.18 226 THR A CA 1
ATOM 2774 C C . THR A 1 226 ? 112.629 116.549 147.525 1.00 124.18 226 THR A C 1
ATOM 2775 O O . THR A 1 226 ? 112.183 115.603 148.183 1.00 124.18 226 THR A O 1
ATOM 2786 N N . TYR A 1 227 ? 113.588 116.388 146.616 1.00 128.20 227 TYR A N 1
ATOM 2787 C CA . TYR A 1 227 ? 113.962 115.057 146.156 1.00 128.20 227 TYR A CA 1
ATOM 2788 C C . TYR A 1 227 ? 115.076 114.422 146.978 1.00 128.20 227 TYR A C 1
ATOM 2789 O O . TYR A 1 227 ? 114.905 113.314 147.494 1.00 128.20 227 TYR A O 1
ATOM 2807 N N . TYR A 1 228 ? 116.212 115.098 147.122 1.00 133.06 228 TYR A N 1
ATOM 2808 C CA . TYR A 1 228 ? 117.416 114.476 147.652 1.00 133.06 228 TYR A CA 1
ATOM 2809 C C . TYR A 1 228 ? 117.595 114.706 149.147 1.00 133.06 228 TYR A C 1
ATOM 2810 O O . TYR A 1 228 ? 118.665 114.405 149.684 1.00 133.06 228 TYR A O 1
ATOM 2828 N N . THR A 1 229 ? 116.582 115.229 149.832 1.00 136.22 229 THR A N 1
ATOM 2829 C CA . THR A 1 229 ? 116.635 115.410 151.275 1.00 136.22 229 THR A CA 1
ATOM 2830 C C . THR A 1 229 ? 115.350 114.893 151.906 1.00 136.22 229 THR A C 1
ATOM 2831 O O . THR A 1 229 ? 114.281 114.910 151.288 1.00 136.22 229 THR A O 1
ATOM 2842 N N . LYS A 1 230 ? 115.474 114.432 153.146 1.00 145.72 230 LYS A N 1
ATOM 2843 C CA . LYS A 1 230 ? 114.366 113.950 153.953 1.00 145.72 230 LYS A CA 1
ATOM 2844 C C . LYS A 1 230 ? 114.403 114.641 155.307 1.00 145.72 230 LYS A C 1
ATOM 2845 O O . LYS A 1 230 ? 115.447 115.161 155.711 1.00 145.72 230 LYS A O 1
ATOM 2864 N N . PRO A 1 231 ? 113.281 114.671 156.027 1.00 148.21 231 PRO A N 1
ATOM 2865 C CA . PRO A 1 231 ? 113.277 115.376 157.318 1.00 148.21 231 PRO A CA 1
ATOM 2866 C C . PRO A 1 231 ? 114.357 114.904 158.276 1.00 148.21 231 PRO A C 1
ATOM 2867 O O . PRO A 1 231 ? 114.974 115.737 158.951 1.00 148.21 231 PRO A O 1
ATOM 2878 N N . ASP A 1 232 ? 114.611 113.600 158.359 1.00 149.19 232 ASP A N 1
ATOM 2879 C CA . ASP A 1 232 ? 115.596 113.036 159.279 1.00 149.19 232 ASP A CA 1
ATOM 2880 C C . ASP A 1 232 ? 116.533 112.078 158.5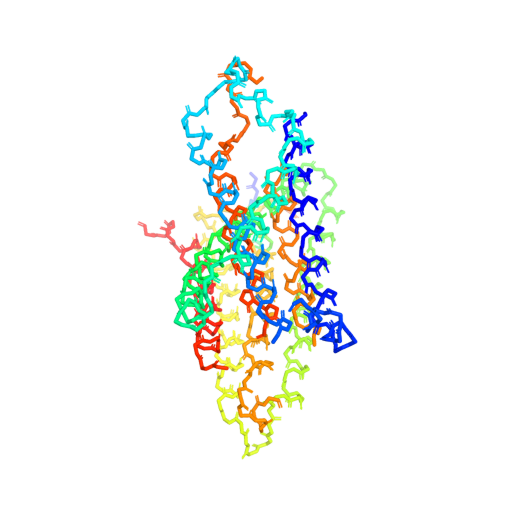55 1.00 149.19 232 ASP A C 1
ATOM 2881 O O . ASP A 1 232 ? 116.919 111.036 159.092 1.00 149.19 232 ASP A O 1
ATOM 2890 N N . GLY A 1 233 ? 116.917 112.408 157.325 1.00 146.65 233 GLY A N 1
ATOM 2891 C CA . GLY A 1 233 ? 117.770 111.523 156.554 1.00 146.65 233 GLY A CA 1
ATOM 2892 C C . GLY A 1 233 ? 118.532 112.268 155.481 1.00 146.65 233 GLY A C 1
ATOM 2893 O O . GLY A 1 233 ? 118.216 113.410 155.136 1.00 146.65 233 GLY A O 1
ATOM 2897 N N . CYS A 1 234 ? 119.551 111.594 154.950 1.00 142.85 234 CYS A N 1
ATOM 2898 C CA . CYS A 1 234 ? 120.371 112.135 153.870 1.00 142.85 234 CYS A CA 1
ATOM 2899 C C . CYS A 1 234 ? 121.109 113.392 154.324 1.00 142.85 234 CYS A C 1
ATOM 2900 O O . CYS A 1 234 ? 121.192 114.387 153.602 1.00 142.85 234 CYS A O 1
ATOM 2908 N N . THR A 1 235 ? 121.667 113.332 155.536 1.00 137.77 235 THR A N 1
ATOM 2909 C CA . THR A 1 235 ? 122.307 114.513 156.107 1.00 137.77 235 THR A CA 1
ATOM 2910 C C . THR A 1 235 ? 123.416 115.044 155.207 1.00 137.77 235 THR A C 1
ATOM 2911 O O . THR A 1 235 ? 123.705 116.245 155.227 1.00 137.77 235 THR A O 1
ATOM 2922 N N . GLU A 1 236 ? 124.048 114.176 154.415 1.00 135.08 236 GLU A N 1
ATOM 2923 C CA . GLU A 1 236 ? 125.056 114.651 153.474 1.00 135.08 236 GLU A CA 1
ATOM 2924 C C . GLU A 1 236 ? 124.436 115.571 152.432 1.00 135.08 236 GLU A C 1
ATOM 2925 O O . GLU A 1 236 ? 125.022 116.599 152.069 1.00 135.08 236 GLU A O 1
ATOM 2937 N N . ASN A 1 237 ? 123.251 115.216 151.936 1.00 133.83 237 ASN A N 1
ATOM 2938 C CA . ASN A 1 237 ? 122.562 116.080 150.984 1.00 133.83 237 ASN A CA 1
ATOM 2939 C C . ASN A 1 237 ? 122.264 117.439 151.600 1.00 133.83 237 ASN A C 1
ATOM 2940 O O . ASN A 1 237 ? 122.501 118.483 150.980 1.00 133.83 237 ASN A O 1
ATOM 2951 N N . LYS A 1 238 ? 121.731 117.445 152.822 1.00 134.86 238 LYS A N 1
ATOM 2952 C CA . LYS A 1 238 ? 121.445 118.708 153.488 1.00 134.86 238 LYS A CA 1
ATOM 2953 C C . LYS A 1 238 ? 122.713 119.526 153.644 1.00 134.86 238 LYS A C 1
ATOM 2954 O O . LYS A 1 238 ? 122.724 120.732 153.385 1.00 134.86 238 LYS A O 1
ATOM 2973 N N . PHE A 1 239 ? 123.797 118.880 154.070 1.00 128.86 239 PHE A N 1
ATOM 2974 C CA . PHE A 1 239 ? 125.056 119.591 154.251 1.00 128.86 239 PHE A CA 1
ATOM 2975 C C . PHE A 1 239 ? 125.493 120.252 152.952 1.00 128.86 239 PHE A C 1
ATOM 2976 O O . PHE A 1 239 ? 125.774 121.458 152.915 1.00 128.86 239 PHE A O 1
ATOM 2993 N N . PHE A 1 240 ? 125.538 119.478 151.868 1.00 123.87 240 PHE A N 1
ATOM 2994 C CA . PHE A 1 240 ? 125.994 120.022 150.596 1.00 123.87 240 PHE A CA 1
ATOM 2995 C C . PHE A 1 240 ? 125.107 121.175 150.148 1.00 123.87 240 PHE A C 1
ATOM 2996 O O . PHE A 1 240 ? 125.601 122.243 149.767 1.00 123.87 240 PHE A O 1
ATOM 3013 N N . ILE A 1 241 ? 123.789 120.980 150.190 1.00 120.06 241 ILE A N 1
ATOM 3014 C CA . ILE A 1 241 ? 122.886 121.991 149.651 1.00 120.06 241 ILE A CA 1
ATOM 3015 C C . ILE A 1 241 ? 122.964 123.264 150.480 1.00 120.06 241 ILE A C 1
ATOM 3016 O O . ILE A 1 241 ? 123.021 124.373 149.939 1.00 120.06 241 ILE A O 1
ATOM 3032 N N . SER A 1 242 ? 122.948 123.128 151.807 1.00 117.90 242 SER A N 1
ATOM 3033 C CA . SER A 1 242 ? 123.015 124.307 152.659 1.00 117.90 242 SER A CA 1
ATOM 3034 C C . SER A 1 242 ? 124.315 125.060 152.442 1.00 117.90 242 SER A C 1
ATOM 3035 O O . SER A 1 242 ? 124.313 126.292 152.338 1.00 117.90 242 SER A O 1
ATOM 3043 N N . ILE A 1 243 ? 125.439 124.344 152.372 1.00 110.25 243 ILE A N 1
ATOM 3044 C CA . ILE A 1 243 ? 126.708 125.029 152.176 1.00 110.25 243 ILE A CA 1
ATOM 3045 C C . ILE A 1 243 ? 126.714 125.752 150.839 1.00 110.25 243 ILE A C 1
ATOM 3046 O O . ILE A 1 243 ? 127.147 126.907 150.747 1.00 110.25 243 ILE A O 1
ATOM 3062 N N . ASN A 1 244 ? 126.234 125.095 149.783 1.00 110.89 244 ASN A N 1
ATOM 3063 C CA . ASN A 1 244 ? 126.237 125.738 148.475 1.00 110.89 244 ASN A CA 1
ATOM 3064 C C . ASN A 1 244 ? 125.352 126.976 148.466 1.00 110.89 244 ASN A C 1
ATOM 3065 O O . ASN A 1 244 ? 125.745 128.021 147.939 1.00 110.89 244 ASN A O 1
ATOM 3076 N N . LEU A 1 245 ? 124.160 126.888 149.055 1.00 108.19 245 LEU A N 1
ATOM 3077 C CA . LEU A 1 245 ? 123.259 128.035 149.055 1.00 108.19 245 LEU A CA 1
ATOM 3078 C C . LEU A 1 245 ? 123.844 129.194 149.852 1.00 108.19 245 LEU A C 1
ATOM 3079 O O . LEU A 1 245 ? 123.815 130.349 149.406 1.00 108.19 245 LEU A O 1
ATOM 3095 N N . ILE A 1 246 ? 124.379 128.909 151.040 1.00 106.64 246 ILE A N 1
ATOM 3096 C CA . ILE A 1 246 ? 124.935 129.977 151.863 1.00 106.64 246 ILE A CA 1
ATOM 3097 C C . ILE A 1 246 ? 126.120 130.623 151.162 1.00 106.64 246 ILE A C 1
ATOM 3098 O O . ILE A 1 246 ? 126.247 131.853 151.135 1.00 106.64 246 ILE A O 1
ATOM 3114 N N . LEU A 1 247 ? 127.011 129.813 150.591 1.00 105.99 247 LEU A N 1
ATOM 3115 C CA . LEU A 1 247 ? 128.159 130.389 149.907 1.00 105.99 247 LEU A CA 1
ATOM 3116 C C . LEU A 1 247 ? 127.736 131.172 148.673 1.00 105.99 247 LEU A C 1
ATOM 3117 O O . LEU A 1 247 ? 128.360 132.184 148.347 1.00 105.99 247 LEU A O 1
ATOM 3133 N N . CYS A 1 248 ? 126.683 130.737 147.980 1.00 105.24 248 CYS A N 1
ATOM 3134 C CA . CYS A 1 248 ? 126.189 131.513 146.850 1.00 105.24 248 CYS A CA 1
ATOM 3135 C C . CYS A 1 248 ? 125.661 132.864 147.306 1.00 105.24 248 CYS A C 1
ATOM 3136 O O . CYS A 1 248 ? 125.916 133.891 146.665 1.00 105.24 248 CYS A O 1
ATOM 3144 N N . VAL A 1 249 ? 124.920 132.886 148.413 1.00 101.25 249 VAL A N 1
ATOM 3145 C CA . VAL A 1 249 ? 124.437 134.159 148.936 1.00 101.25 249 VAL A CA 1
ATOM 3146 C C . VAL A 1 249 ? 125.610 135.057 149.300 1.00 101.25 249 VAL A C 1
ATOM 3147 O O . VAL A 1 249 ? 125.612 136.256 148.998 1.00 101.25 249 VAL A O 1
ATOM 3160 N N . VAL A 1 250 ? 126.629 134.493 149.948 1.00 101.05 250 VAL A N 1
ATOM 3161 C CA . VAL A 1 250 ? 127.795 135.292 150.311 1.00 101.05 250 VAL A CA 1
ATOM 3162 C C . VAL A 1 250 ? 128.467 135.846 149.063 1.00 101.05 250 VAL A C 1
ATOM 3163 O O . VAL A 1 250 ? 128.871 137.014 149.025 1.00 101.05 250 VAL A O 1
ATOM 3176 N N . ALA A 1 251 ? 128.598 135.022 148.024 1.00 99.63 251 ALA A N 1
ATOM 3177 C CA . ALA A 1 251 ? 129.196 135.499 146.784 1.00 99.63 251 ALA A CA 1
ATOM 3178 C C . ALA A 1 251 ? 128.390 136.650 146.202 1.00 99.63 251 ALA A C 1
ATOM 3179 O O . ALA A 1 251 ? 128.957 137.641 145.728 1.00 99.63 251 ALA A O 1
ATOM 3186 N N . SER A 1 252 ? 127.062 136.544 146.233 1.00 95.99 252 SER A N 1
ATOM 3187 C CA . SER A 1 252 ? 126.239 137.651 145.761 1.00 95.99 252 SER A CA 1
ATOM 3188 C C . SER A 1 252 ? 126.503 138.911 146.571 1.00 95.99 252 SER A C 1
ATOM 3189 O O . SER A 1 252 ? 126.657 139.999 146.004 1.00 95.99 252 SER A O 1
ATOM 3197 N N . ILE A 1 253 ? 126.577 138.789 147.895 1.00 95.76 253 ILE A N 1
ATOM 3198 C CA . ILE A 1 253 ? 126.816 139.967 148.724 1.00 95.76 253 ILE A CA 1
ATOM 3199 C C . ILE A 1 253 ? 128.155 140.597 148.371 1.00 95.76 253 ILE A C 1
ATOM 3200 O O . ILE A 1 253 ? 128.264 141.819 148.218 1.00 95.76 253 ILE A O 1
ATOM 3216 N N . ILE A 1 254 ? 129.195 139.775 148.229 1.00 98.63 254 ILE A N 1
ATOM 3217 C CA . ILE A 1 254 ? 130.508 140.314 147.893 1.00 98.63 254 ILE A CA 1
ATOM 3218 C C . ILE A 1 254 ? 130.459 141.053 146.565 1.00 98.63 254 ILE A C 1
ATOM 3219 O O . ILE A 1 254 ? 131.242 141.981 146.333 1.00 98.63 254 ILE A O 1
ATOM 3235 N N . SER A 1 255 ? 129.548 140.662 145.676 1.00 97.67 255 SER A N 1
ATOM 3236 C CA . SER A 1 255 ? 129.437 141.307 144.375 1.00 97.67 255 SER A CA 1
ATOM 3237 C C . SER A 1 255 ? 128.793 142.684 144.450 1.00 97.67 255 SER A C 1
ATOM 3238 O O . SER A 1 255 ? 128.706 143.360 143.421 1.00 97.67 255 SER A O 1
ATOM 3246 N N . ILE A 1 256 ? 128.328 143.105 145.624 1.00 94.02 256 ILE A N 1
ATOM 3247 C CA . ILE A 1 256 ? 127.699 144.411 145.790 1.00 94.02 256 ILE A CA 1
ATOM 3248 C C . ILE A 1 256 ? 128.484 145.328 146.711 1.00 94.02 256 ILE A C 1
ATOM 3249 O O . ILE A 1 256 ? 128.211 146.540 146.729 1.00 94.02 256 ILE A O 1
ATOM 3265 N N . HIS A 1 257 ? 129.449 144.810 147.457 1.00 100.95 257 HIS A N 1
ATOM 3266 C CA . HIS A 1 257 ? 130.184 145.619 148.417 1.00 100.95 257 HIS A CA 1
ATOM 3267 C C . HIS A 1 257 ? 130.811 146.813 147.706 1.00 100.95 257 HIS A C 1
ATOM 3268 O O . HIS A 1 257 ? 131.584 146.618 146.756 1.00 100.95 257 HIS A O 1
ATOM 3282 N N . PRO A 1 258 ? 130.529 148.048 148.127 1.00 96.77 258 PRO A N 1
ATOM 3283 C CA . PRO A 1 258 ? 131.028 149.203 147.364 1.00 96.77 258 PRO A CA 1
ATOM 3284 C C . PRO A 1 258 ? 132.530 149.193 147.149 1.00 96.77 258 PRO A C 1
ATOM 3285 O O . PRO A 1 258 ? 132.998 149.598 146.078 1.00 96.77 258 PRO A O 1
ATOM 3296 N N . LYS A 1 259 ? 133.303 148.739 148.136 1.00 105.96 259 LYS A N 1
ATOM 3297 C CA . LYS A 1 259 ? 134.751 148.709 147.970 1.00 105.96 259 LYS A CA 1
ATOM 3298 C C . LYS A 1 259 ? 135.154 147.775 146.836 1.00 105.96 259 LYS A C 1
ATOM 3299 O O . LYS A 1 259 ? 136.070 148.084 146.065 1.00 105.96 259 LYS A O 1
ATOM 3318 N N . ILE A 1 260 ? 134.489 146.626 146.720 1.00 100.68 260 ILE A N 1
ATOM 3319 C CA . ILE A 1 260 ? 134.810 145.695 145.642 1.00 100.68 260 ILE A CA 1
ATOM 3320 C C . ILE A 1 260 ? 134.522 146.330 144.291 1.00 100.68 260 ILE A C 1
ATOM 3321 O O . ILE A 1 260 ? 135.332 146.250 143.360 1.00 100.68 260 ILE A O 1
ATOM 3337 N N . GLN A 1 261 ? 133.360 146.970 144.160 1.00 101.71 261 GLN A N 1
ATOM 3338 C CA . GLN A 1 261 ? 133.003 147.578 142.885 1.00 101.71 261 GLN A CA 1
ATOM 3339 C C . GLN A 1 261 ? 133.929 148.732 142.535 1.00 101.71 261 GLN A C 1
ATOM 3340 O O . GLN A 1 261 ? 134.209 148.960 14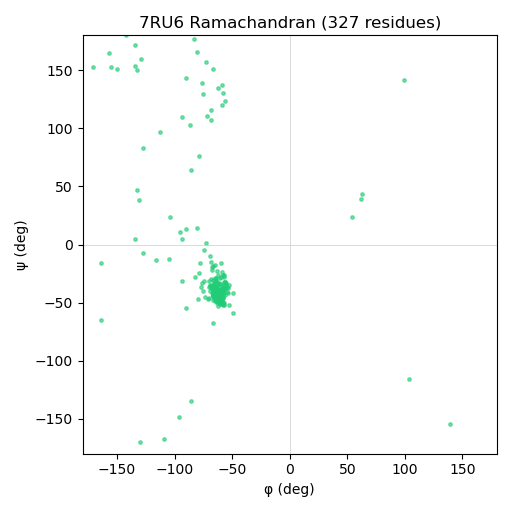1.353 1.00 101.71 261 GLN A O 1
ATOM 3354 N N . GLU A 1 262 ? 134.417 149.468 143.535 1.00 103.95 262 GLU A N 1
ATOM 3355 C CA . GLU A 1 262 ? 135.324 150.571 143.241 1.00 103.95 262 GLU A CA 1
ATOM 3356 C C . GLU A 1 262 ? 136.518 150.092 142.428 1.00 103.95 262 GLU A C 1
ATOM 3357 O O . GLU A 1 262 ? 136.991 150.800 141.532 1.00 103.95 262 GLU A O 1
ATOM 3369 N N . HIS A 1 263 ? 137.019 148.893 142.723 1.00 107.59 263 HIS A N 1
ATOM 3370 C CA . HIS A 1 263 ? 138.128 148.348 141.952 1.00 107.59 263 HIS A CA 1
ATOM 3371 C C . HIS A 1 263 ? 137.660 147.698 140.657 1.00 107.59 263 HIS A C 1
ATOM 3372 O O . HIS A 1 263 ? 138.415 147.663 139.680 1.00 107.59 263 HIS A O 1
ATOM 3386 N N . GLN A 1 264 ? 136.432 147.183 140.627 1.00 102.24 264 GLN A N 1
ATOM 3387 C CA . GLN A 1 264 ? 135.850 146.569 139.433 1.00 102.24 264 GLN A CA 1
ATOM 3388 C C . GLN A 1 264 ? 134.508 147.237 139.175 1.00 102.24 264 GLN A C 1
ATOM 3389 O O . GLN A 1 264 ? 133.455 146.712 139.558 1.00 102.24 264 GLN A O 1
ATOM 3403 N N . PRO A 1 265 ? 134.506 148.396 138.518 1.00 101.98 265 PRO A N 1
ATOM 3404 C CA . PRO A 1 265 ? 133.265 149.179 138.432 1.00 101.98 265 PRO A CA 1
ATOM 3405 C C . PRO A 1 265 ? 132.102 148.432 137.808 1.00 101.98 265 PRO A C 1
ATOM 3406 O O . PRO A 1 265 ? 130.951 148.670 138.195 1.00 101.98 265 PRO A O 1
ATOM 3417 N N . ARG A 1 266 ? 132.351 147.536 136.860 1.00 99.33 266 ARG A N 1
ATOM 3418 C CA . ARG A 1 266 ? 131.277 146.854 136.155 1.00 99.33 266 ARG A CA 1
ATOM 3419 C C . ARG A 1 266 ? 131.075 145.419 136.619 1.00 99.33 266 ARG A C 1
ATOM 3420 O O . ARG A 1 266 ? 130.539 144.606 135.861 1.00 99.33 266 ARG A O 1
ATOM 3441 N N . SER A 1 267 ? 131.480 145.091 137.843 1.00 101.55 267 SER A N 1
ATOM 3442 C CA . SER A 1 267 ? 131.197 143.783 138.425 1.00 101.55 267 SER A CA 1
ATOM 3443 C C . SER A 1 267 ? 129.910 143.874 139.234 1.00 101.55 267 SER A C 1
ATOM 3444 O O . SER A 1 267 ? 129.884 144.490 140.303 1.00 101.55 267 SER A O 1
ATOM 3452 N N . GLY A 1 268 ? 128.847 143.247 138.737 1.00 99.91 268 GLY A N 1
ATOM 3453 C CA . GLY A 1 268 ? 127.532 143.406 139.327 1.00 99.91 268 GLY A CA 1
ATOM 3454 C C . GLY A 1 268 ? 126.820 142.101 139.613 1.00 99.91 268 GLY A C 1
ATOM 3455 O O . GLY A 1 268 ? 127.415 141.025 139.525 1.00 99.91 268 GLY A O 1
ATOM 3459 N N . LEU A 1 269 ? 125.533 142.188 139.951 1.00 98.26 269 LEU A N 1
ATOM 3460 C CA . LEU A 1 269 ? 124.791 141.001 140.347 1.00 98.26 269 LEU A CA 1
ATOM 3461 C C . LEU A 1 269 ? 124.594 140.014 139.210 1.00 98.26 269 LEU A C 1
ATOM 3462 O O . LEU A 1 269 ? 124.330 138.842 139.480 1.00 98.26 269 LEU A O 1
ATOM 3478 N N . LEU A 1 270 ? 124.683 140.446 137.953 1.00 98.69 270 LEU A N 1
ATOM 3479 C CA . LEU A 1 270 ? 124.362 139.541 136.854 1.00 98.69 270 LEU A CA 1
ATOM 3480 C C . LEU A 1 270 ? 125.313 138.352 136.826 1.00 98.69 270 LEU A C 1
ATOM 3481 O O . LEU A 1 270 ? 124.882 137.191 136.795 1.00 98.69 270 LEU A O 1
ATOM 3497 N N . GLN A 1 271 ? 126.616 138.624 136.826 1.00 101.36 271 GLN A N 1
ATOM 3498 C CA . GLN A 1 271 ? 127.577 137.530 136.843 1.00 101.36 271 GLN A CA 1
ATOM 3499 C C . GLN A 1 271 ? 127.450 136.718 138.122 1.00 101.36 271 GLN A C 1
ATOM 3500 O O . GLN A 1 271 ? 127.649 135.497 138.106 1.00 101.36 271 GLN A O 1
ATOM 3514 N N . SER A 1 272 ? 127.091 137.363 139.232 1.00 98.30 272 SER A N 1
ATOM 3515 C CA . SER A 1 272 ? 126.862 136.619 140.464 1.00 98.30 272 SER A CA 1
ATOM 3516 C C . SER A 1 272 ? 125.742 135.604 140.287 1.00 98.30 272 SER A C 1
ATOM 3517 O O . SER A 1 272 ? 125.874 134.442 140.681 1.00 98.30 272 SER A O 1
ATOM 3525 N N . SER A 1 273 ? 124.625 136.028 139.701 1.00 99.58 273 SER A N 1
ATOM 3526 C CA . SER A 1 273 ? 123.508 135.113 139.506 1.00 99.58 273 SER A CA 1
ATOM 3527 C C . SER A 1 273 ? 123.884 133.998 138.547 1.00 99.58 273 SER A C 1
ATOM 3528 O O . SER A 1 273 ? 123.476 132.848 138.734 1.00 99.58 273 SER A O 1
ATOM 3536 N N . LEU A 1 274 ? 124.634 134.322 137.496 1.00 101.99 274 LEU A N 1
ATOM 3537 C CA . LEU A 1 274 ? 125.047 133.275 136.570 1.00 101.99 274 LEU A CA 1
ATOM 3538 C C . LEU A 1 274 ? 125.898 132.230 137.282 1.00 101.99 274 LEU A C 1
ATOM 3539 O O . LEU A 1 274 ? 125.693 131.020 137.109 1.00 101.99 274 LEU A O 1
ATOM 3555 N N . ILE A 1 275 ? 126.846 132.679 138.104 1.00 104.12 275 ILE A N 1
ATOM 3556 C CA . ILE A 1 275 ? 127.673 131.736 138.849 1.00 104.12 275 ILE A CA 1
ATOM 3557 C C . ILE A 1 275 ? 126.823 130.946 139.830 1.00 104.12 275 ILE A C 1
ATOM 3558 O O . ILE A 1 275 ? 127.069 129.760 140.066 1.00 104.12 275 ILE A O 1
ATOM 3574 N N . THR A 1 276 ? 125.819 131.587 140.428 1.00 102.47 276 THR A N 1
ATOM 3575 C CA . THR A 1 276 ? 124.951 130.869 141.355 1.00 102.47 276 THR A CA 1
ATOM 3576 C C . THR A 1 276 ? 124.184 129.765 140.645 1.00 102.47 276 THR A C 1
ATOM 3577 O O . THR A 1 276 ? 124.058 128.652 141.166 1.00 102.47 276 THR A O 1
ATOM 3588 N N . LEU A 1 277 ? 123.659 130.053 139.456 1.00 104.37 277 LEU A N 1
ATOM 3589 C CA . LEU A 1 277 ? 122.970 129.021 138.692 1.00 104.37 277 LEU A CA 1
ATOM 3590 C C . LEU A 1 277 ? 123.913 127.878 138.345 1.00 104.37 277 LEU A C 1
ATOM 3591 O O . LEU A 1 277 ? 123.553 126.700 138.472 1.00 104.37 277 LEU A O 1
ATOM 3607 N N . TYR A 1 278 ? 125.126 128.203 137.903 1.00 113.18 278 TYR A N 1
ATOM 3608 C CA . TYR A 1 278 ? 126.069 127.145 137.562 1.00 113.18 278 TYR A CA 1
ATOM 3609 C C . TYR A 1 278 ? 126.409 126.304 138.785 1.00 113.18 278 TYR A C 1
ATOM 3610 O O . TYR A 1 278 ? 126.506 125.074 138.698 1.00 113.18 278 TYR A O 1
ATOM 3628 N N . THR A 1 279 ? 126.591 126.949 139.937 1.00 107.03 279 THR A N 1
ATOM 3629 C CA . THR A 1 279 ? 126.881 126.213 141.160 1.00 107.03 279 THR A CA 1
ATOM 3630 C C . THR A 1 279 ? 125.721 125.307 141.542 1.00 107.03 279 THR A C 1
ATOM 3631 O O . THR A 1 279 ? 125.932 124.168 141.977 1.00 107.03 279 THR A O 1
ATOM 3642 N N . MET A 1 280 ? 124.489 125.797 141.406 1.00 110.45 280 MET A N 1
ATOM 3643 C CA . MET A 1 280 ? 123.337 124.956 141.705 1.00 110.45 280 MET A CA 1
ATOM 3644 C C . MET A 1 280 ? 123.310 123.738 140.797 1.00 110.45 280 MET A C 1
ATOM 3645 O O . MET A 1 280 ? 123.058 122.616 141.254 1.00 110.45 280 MET A O 1
ATOM 3659 N N . TYR A 1 281 ? 123.575 123.933 139.506 1.00 119.76 281 TYR A N 1
ATOM 3660 C CA . TYR A 1 281 ? 123.620 122.791 138.601 1.00 119.76 281 TYR A CA 1
ATOM 3661 C C . TYR A 1 281 ? 124.684 121.793 139.038 1.00 119.76 281 TYR A C 1
ATOM 3662 O O . TYR A 1 281 ? 124.441 120.580 139.068 1.00 119.76 281 TYR A O 1
ATOM 3680 N N . LEU A 1 282 ? 125.881 122.283 139.363 1.00 113.94 282 LEU A N 1
ATOM 3681 C CA . LEU A 1 282 ? 126.947 121.383 139.790 1.00 113.94 282 LEU A CA 1
ATOM 3682 C C . LEU A 1 282 ? 126.514 120.569 140.998 1.00 113.94 282 LEU A C 1
ATOM 3683 O O . LEU A 1 282 ? 126.619 119.337 141.008 1.00 113.94 282 LEU A O 1
ATOM 3699 N N . THR A 1 283 ? 126.025 121.247 142.035 1.00 116.62 283 THR A N 1
ATOM 3700 C CA . THR A 1 283 ? 125.690 120.536 143.261 1.00 116.62 283 THR A CA 1
ATOM 3701 C C . THR A 1 283 ? 124.593 119.517 143.003 1.00 116.62 283 THR A C 1
ATOM 3702 O O . THR A 1 283 ? 124.636 118.400 143.527 1.00 116.62 283 THR A O 1
ATOM 3713 N N . TRP A 1 284 ? 123.598 119.875 142.188 1.00 124.44 284 TRP A N 1
ATOM 3714 C CA . TRP A 1 284 ? 122.576 118.895 141.841 1.00 124.44 284 TRP A CA 1
ATOM 3715 C C . TRP A 1 284 ? 123.235 117.680 141.208 1.00 124.44 284 TRP A C 1
ATOM 3716 O O . TRP A 1 284 ? 123.006 116.541 141.630 1.00 124.44 284 TRP A O 1
ATOM 3737 N N . SER A 1 285 ? 124.088 117.908 140.208 1.00 125.39 285 SER A N 1
ATOM 3738 C CA . SER A 1 285 ? 124.715 116.795 139.507 1.00 125.39 285 SER A CA 1
ATOM 3739 C C . SER A 1 285 ? 125.477 115.895 140.468 1.00 125.39 285 SER A C 1
ATOM 3740 O O . SER A 1 285 ? 125.454 114.667 140.333 1.00 125.39 285 SER A O 1
ATOM 3748 N N . ALA A 1 286 ? 126.160 116.487 141.448 1.00 127.06 286 ALA A N 1
ATOM 3749 C CA . ALA A 1 286 ? 126.889 115.679 142.419 1.00 127.06 286 ALA A CA 1
ATOM 3750 C C . ALA A 1 286 ? 125.951 114.738 143.163 1.00 127.06 286 ALA A C 1
ATOM 3751 O O . ALA A 1 286 ? 126.336 113.621 143.525 1.00 127.06 286 ALA A O 1
ATOM 3758 N N . MET A 1 287 ? 124.718 115.178 143.412 1.00 128.83 287 MET A N 1
ATOM 3759 C CA . MET A 1 287 ? 123.782 114.364 144.178 1.00 128.83 287 MET A CA 1
ATOM 3760 C C . MET A 1 287 ? 123.195 113.236 143.337 1.00 128.83 287 MET A C 1
ATOM 3761 O O . MET A 1 287 ? 122.977 112.129 143.842 1.00 128.83 287 MET A O 1
ATOM 3775 N N . SER A 1 288 ? 122.932 113.492 142.053 1.00 132.32 288 SER A N 1
ATOM 3776 C CA . SER A 1 288 ? 122.246 112.499 141.231 1.00 132.32 288 SER A CA 1
ATOM 3777 C C . SER A 1 288 ? 123.054 111.216 141.093 1.00 132.32 288 SER A C 1
ATOM 3778 O O . SER A 1 288 ? 122.480 110.143 140.875 1.00 132.32 288 SER A O 1
ATOM 3786 N N . ASN A 1 289 ? 124.375 111.298 141.206 1.00 137.06 289 ASN A N 1
ATOM 3787 C CA . ASN A 1 289 ? 125.232 110.130 141.063 1.00 137.06 289 ASN A CA 1
ATOM 3788 C C . ASN A 1 289 ? 125.549 109.458 142.391 1.00 137.06 289 ASN A C 1
ATOM 3789 O O . ASN A 1 289 ? 126.341 108.511 142.412 1.00 137.06 289 ASN A O 1
ATOM 3800 N N . GLU A 1 290 ? 124.961 109.916 143.488 1.00 141.75 290 GLU A N 1
ATOM 3801 C CA . GLU A 1 290 ? 125.302 109.382 144.798 1.00 141.75 290 GLU A CA 1
ATOM 3802 C C . GLU A 1 290 ? 125.027 107.882 144.825 1.00 141.75 290 GLU A C 1
ATOM 3803 O O . GLU A 1 290 ? 123.876 107.470 144.615 1.00 141.75 290 GLU A O 1
ATOM 3815 N N . PRO A 1 291 ? 126.034 107.036 145.067 1.00 147.37 291 PRO A N 1
ATOM 3816 C CA . PRO A 1 291 ? 125.762 105.589 145.085 1.00 147.37 291 PRO A CA 1
ATOM 3817 C C . PRO A 1 291 ? 124.701 105.189 146.094 1.00 147.37 291 PRO A C 1
ATOM 3818 O O . PRO A 1 291 ? 123.889 104.299 145.813 1.00 147.37 291 PRO A O 1
ATOM 3829 N N . ASP A 1 292 ? 124.675 105.827 147.260 1.00 147.35 292 ASP A N 1
ATOM 3830 C CA . ASP A 1 292 ? 123.664 105.512 148.259 1.00 147.35 292 ASP A CA 1
ATOM 3831 C C . ASP A 1 292 ? 122.302 105.961 147.747 1.00 147.35 292 ASP A C 1
ATOM 3832 O O . ASP A 1 292 ? 122.068 107.158 147.551 1.00 147.35 292 ASP A O 1
ATOM 3841 N N . ARG A 1 293 ? 121.403 105.000 147.525 1.00 151.47 293 ARG A N 1
ATOM 3842 C CA . ARG A 1 293 ? 120.110 105.323 146.932 1.00 151.47 293 ARG A CA 1
ATOM 3843 C C . ARG A 1 293 ? 119.271 106.205 147.847 1.00 151.47 293 ARG A C 1
ATOM 3844 O O . ARG A 1 293 ? 118.444 106.988 147.364 1.00 151.47 293 ARG A O 1
ATOM 3865 N N . SER A 1 294 ? 119.462 106.100 149.164 1.00 151.03 294 SER A N 1
ATOM 3866 C CA . SER A 1 294 ? 118.746 106.983 150.079 1.00 151.03 294 SER A CA 1
ATOM 3867 C C . SER A 1 294 ? 119.104 108.439 149.816 1.00 151.03 294 SER A C 1
ATOM 3868 O O . SER A 1 294 ? 118.234 109.317 149.842 1.00 151.03 294 SER A O 1
ATOM 3876 N N . CYS A 1 295 ? 120.381 108.711 149.561 1.00 145.30 295 CYS A N 1
ATOM 3877 C CA . CYS A 1 295 ? 120.856 110.041 149.211 1.00 145.30 295 CYS A CA 1
ATOM 3878 C C . CYS A 1 295 ? 120.846 110.289 147.708 1.00 145.30 295 CYS A C 1
ATOM 3879 O O . CYS A 1 295 ? 121.451 111.263 147.250 1.00 145.30 295 CYS A O 1
ATOM 3887 N N . ASN A 1 296 ? 120.186 109.431 146.935 1.00 141.60 296 ASN A N 1
ATOM 3888 C CA . ASN A 1 296 ? 120.148 109.578 145.484 1.00 141.60 296 ASN A CA 1
ATOM 3889 C C . ASN A 1 296 ? 118.733 109.385 144.949 1.00 141.60 296 ASN A C 1
ATOM 3890 O O . ASN A 1 296 ? 117.819 109.033 145.695 1.00 141.60 296 ASN A O 1
ATOM 3901 N N . ASP A 1 334 ? 118.614 111.980 134.261 1.00 146.12 334 ASP A N 1
ATOM 3902 C CA . ASP A 1 334 ? 119.452 112.324 133.118 1.00 146.12 334 ASP A CA 1
ATOM 3903 C C . ASP A 1 334 ? 119.348 113.816 132.814 1.00 146.12 334 ASP A C 1
ATOM 3904 O O . ASP A 1 334 ? 120.136 114.362 132.036 1.00 146.12 334 ASP A O 1
ATOM 3912 N N . SER A 1 335 ? 118.365 114.468 133.439 1.00 148.88 335 SER A N 1
ATOM 3913 C CA . SER A 1 335 ? 118.136 115.886 133.189 1.00 148.88 335 SER A CA 1
ATOM 3914 C C . SER A 1 335 ? 119.325 116.729 133.632 1.00 148.88 335 SER A C 1
ATOM 3915 O O . SER A 1 335 ? 119.665 117.724 132.982 1.00 148.88 335 SER A O 1
ATOM 3923 N N . ASP A 1 336 ? 119.957 116.364 134.749 1.00 142.11 336 ASP A N 1
ATOM 3924 C CA . ASP A 1 336 ? 121.121 117.115 135.203 1.00 142.11 336 ASP A CA 1
ATOM 3925 C C . ASP A 1 336 ? 122.248 117.040 134.180 1.00 142.11 336 ASP A C 1
ATOM 3926 O O . ASP A 1 336 ? 122.895 118.051 133.884 1.00 142.11 336 ASP A O 1
ATOM 3935 N N . ASN A 1 337 ? 122.481 115.858 133.606 1.00 144.32 337 ASN A N 1
ATOM 3936 C CA . ASN A 1 337 ? 123.537 115.733 132.604 1.00 144.32 337 ASN A CA 1
ATOM 3937 C C . ASN A 1 337 ? 123.164 116.455 131.317 1.00 144.32 337 ASN A C 1
ATOM 3938 O O . ASN A 1 337 ? 124.028 117.042 130.660 1.00 144.32 337 ASN A O 1
ATOM 3949 N N . PHE A 1 338 ? 121.884 116.427 130.937 1.00 151.24 338 PHE A N 1
ATOM 3950 C CA . PHE A 1 338 ? 121.460 117.188 129.765 1.00 151.24 338 PHE A CA 1
ATOM 3951 C C . PHE A 1 338 ? 121.689 118.682 129.969 1.00 151.24 338 PHE A C 1
ATOM 3952 O O . PHE A 1 338 ? 122.175 119.375 129.067 1.00 151.24 338 PHE A O 1
ATOM 3969 N N . ILE A 1 339 ? 121.350 119.195 131.153 1.00 149.40 339 ILE A N 1
ATOM 3970 C CA . ILE A 1 339 ? 121.554 120.613 131.435 1.00 149.40 339 ILE A CA 1
ATOM 3971 C C . ILE A 1 339 ? 123.041 120.941 131.443 1.00 149.40 339 ILE A C 1
ATOM 3972 O O . ILE A 1 339 ? 123.467 121.994 130.948 1.00 149.40 339 ILE A O 1
ATOM 3988 N N . GLY A 1 340 ? 123.853 120.058 132.026 1.00 146.22 340 GLY A N 1
ATOM 3989 C CA . GLY A 1 340 ? 125.290 120.262 131.994 1.00 146.22 340 GLY A CA 1
ATOM 3990 C C . GLY A 1 340 ? 125.831 120.291 130.580 1.00 146.22 340 GLY A C 1
ATOM 3991 O O . GLY A 1 340 ? 126.701 121.100 130.253 1.00 146.22 340 GLY A O 1
ATOM 3995 N N . LEU A 1 341 ? 125.323 119.406 129.722 1.00 152.55 341 LEU A N 1
ATOM 3996 C CA . LEU A 1 341 ? 125.717 119.419 128.320 1.00 152.55 341 LEU A CA 1
ATOM 3997 C C . LEU A 1 341 ? 125.309 120.727 127.657 1.00 152.55 341 LEU A C 1
ATOM 3998 O O . LEU A 1 341 ? 126.054 121.274 126.839 1.00 152.55 341 LEU A O 1
ATOM 4014 N N . PHE A 1 342 ? 124.127 121.242 127.996 1.00 154.70 342 PHE A N 1
ATOM 4015 C CA . PHE A 1 342 ? 123.683 122.514 127.433 1.00 154.70 342 PHE A CA 1
ATOM 4016 C C . PHE A 1 342 ? 124.618 123.650 127.838 1.00 154.70 342 PHE A C 1
ATOM 4017 O O . PHE A 1 342 ? 125.008 124.480 127.007 1.00 154.70 342 PHE A O 1
ATOM 4034 N N . VAL A 1 343 ? 124.990 123.702 129.118 1.00 150.28 343 VAL A N 1
ATOM 4035 C CA . VAL A 1 343 ? 125.882 124.763 129.583 1.00 150.28 343 VAL A CA 1
ATOM 4036 C C . VAL A 1 343 ? 127.263 124.612 128.955 1.00 150.28 343 VAL A C 1
ATOM 4037 O O . VAL A 1 343 ? 127.911 125.602 128.588 1.00 150.28 343 VAL A O 1
ATOM 4050 N N . PHE A 1 344 ? 127.740 123.372 128.829 1.00 148.50 344 PHE A N 1
ATOM 4051 C CA . PHE A 1 344 ? 129.012 123.128 128.161 1.00 148.50 344 PHE A CA 1
ATOM 4052 C C . PHE A 1 344 ? 128.962 123.583 126.710 1.00 148.50 344 PHE A C 1
ATOM 4053 O O . PHE A 1 344 ? 129.932 124.150 126.194 1.00 148.50 344 PHE A O 1
ATOM 4070 N N . VAL A 1 345 ? 127.841 123.335 126.033 1.00 152.95 345 VAL A N 1
ATOM 4071 C CA . VAL A 1 345 ? 127.682 123.790 124.657 1.00 152.95 345 VAL A CA 1
ATOM 4072 C C . VAL A 1 345 ? 127.703 125.310 124.598 1.00 152.95 345 VAL A C 1
ATOM 4073 O O . VAL A 1 345 ? 128.291 125.901 123.687 1.00 152.95 345 VAL A O 1
ATOM 4086 N N . LEU A 1 346 ? 127.053 125.968 125.560 1.00 155.06 346 LEU A N 1
ATOM 4087 C CA . LEU A 1 346 ? 127.070 127.428 125.594 1.00 155.06 346 LEU A CA 1
ATOM 4088 C C . LEU A 1 346 ? 128.494 127.952 125.747 1.00 155.06 346 LEU A C 1
ATOM 4089 O O . LEU A 1 346 ? 128.907 128.889 125.052 1.00 155.06 346 LEU A O 1
ATOM 4105 N N . CYS A 1 347 ? 129.261 127.353 126.659 1.00 145.73 347 CYS A N 1
ATOM 4106 C CA . CYS A 1 347 ? 130.642 127.785 126.857 1.00 145.73 347 CYS A CA 1
ATOM 4107 C C . CYS A 1 347 ? 131.487 127.520 125.617 1.00 145.73 347 CYS A C 1
ATOM 4108 O O . CYS A 1 347 ? 132.330 128.345 125.242 1.00 145.73 347 CYS A O 1
ATOM 4116 N N . LEU A 1 348 ? 131.281 126.372 124.969 1.00 147.38 348 LEU A N 1
ATOM 4117 C CA . LEU A 1 348 ? 132.017 126.070 123.747 1.00 147.38 348 LEU A CA 1
ATOM 4118 C C . LEU A 1 348 ? 131.686 127.071 122.649 1.00 147.38 348 LEU A C 1
ATOM 4119 O O . LEU A 1 348 ? 132.574 127.513 121.912 1.00 147.38 348 LEU A O 1
ATOM 4135 N N . LEU A 1 349 ? 130.408 127.431 122.518 1.00 150.07 349 LEU A N 1
ATOM 4136 C CA . LEU A 1 349 ? 130.017 128.434 121.534 1.00 150.07 349 LEU A CA 1
ATOM 4137 C C . LEU A 1 349 ? 130.656 129.780 121.841 1.00 150.07 349 LEU A C 1
ATOM 4138 O O . LEU A 1 349 ? 131.107 130.483 120.930 1.00 150.07 349 LEU A O 1
ATOM 4154 N N . TYR A 1 350 ? 130.696 130.163 123.119 1.00 138.51 350 TYR A N 1
ATOM 4155 C CA . TYR A 1 350 ? 131.365 131.409 123.479 1.00 138.51 350 TYR A CA 1
ATOM 4156 C C . TYR A 1 350 ? 132.839 131.370 123.102 1.00 138.51 350 TYR A C 1
ATOM 4157 O O . TYR A 1 350 ? 133.379 132.348 122.572 1.00 138.51 350 TYR A O 1
ATOM 4175 N N . SER A 1 351 ? 133.509 130.250 123.375 1.00 148.12 351 SER A N 1
ATOM 4176 C CA . SER A 1 351 ? 134.913 130.126 122.997 1.00 148.12 351 SER A CA 1
ATOM 4177 C C . SER A 1 351 ? 135.075 130.225 121.487 1.00 148.12 351 SER A C 1
ATOM 4178 O O . SER A 1 351 ? 136.011 130.866 120.993 1.00 148.12 351 SER A O 1
ATOM 4186 N N . SER A 1 352 ? 134.168 129.598 120.737 1.00 151.44 352 SER A N 1
ATOM 4187 C CA . SER A 1 352 ? 134.237 129.659 119.282 1.00 151.44 352 SER A CA 1
ATOM 4188 C C . SER A 1 352 ? 134.073 131.089 118.784 1.00 151.44 352 SER A C 1
ATOM 4189 O O . SER A 1 352 ? 134.807 131.533 117.894 1.00 151.44 352 SER A O 1
ATOM 4197 N N . ILE A 1 353 ? 133.123 131.824 119.349 1.00 151.10 353 ILE A N 1
ATOM 4198 C CA . ILE A 1 353 ? 132.840 133.181 118.907 1.00 151.10 353 ILE A CA 1
ATOM 4199 C C . ILE A 1 353 ? 133.751 134.158 119.639 1.00 151.10 353 ILE A C 1
ATOM 4200 O O . ILE A 1 353 ? 133.988 135.271 119.170 1.00 151.10 353 ILE A O 1
ATOM 4216 N N . GLU A 1 397 ? 144.260 137.307 108.896 1.00 172.74 397 GLU A N 1
ATOM 4217 C CA . GLU A 1 397 ? 144.834 136.185 109.629 1.00 172.74 397 GLU A CA 1
ATOM 4218 C C . GLU A 1 397 ? 146.326 136.060 109.334 1.00 172.74 397 GLU A C 1
ATOM 4219 O O . GLU A 1 397 ? 147.056 135.370 110.048 1.00 172.74 397 GLU A O 1
ATOM 4230 N N . LYS A 1 398 ? 146.770 136.731 108.268 1.00 182.64 398 LYS A N 1
ATOM 4231 C CA . LYS A 1 398 ? 148.177 136.669 107.886 1.00 182.64 398 LYS A CA 1
ATOM 4232 C C . LYS A 1 398 ? 149.072 137.254 108.971 1.00 182.64 398 LYS A C 1
ATOM 4233 O O . LYS A 1 398 ? 150.097 136.661 109.327 1.00 182.64 398 LYS A O 1
ATOM 4252 N N . GLU A 1 399 ? 148.701 138.418 109.509 1.00 187.76 399 GLU A N 1
ATOM 4253 C CA . GLU A 1 399 ? 149.520 139.079 110.518 1.00 187.76 399 GLU A CA 1
ATOM 4254 C C . GLU A 1 399 ? 149.358 138.468 111.902 1.00 187.76 399 GLU A C 1
ATOM 4255 O O . GLU A 1 399 ? 150.268 138.591 112.729 1.00 187.76 399 GLU A O 1
ATOM 4267 N N . GLY A 1 400 ? 148.231 137.823 112.174 1.00 177.37 400 GLY A N 1
ATOM 4268 C CA . GLY A 1 400 ? 148.027 137.185 113.459 1.00 177.37 400 GLY A CA 1
ATOM 4269 C C . GLY A 1 400 ? 146.772 136.347 113.442 1.00 177.37 400 GLY A C 1
ATOM 4270 O O . GLY A 1 400 ? 145.830 136.616 112.689 1.00 177.37 400 GLY A O 1
ATOM 4274 N N . VAL A 1 401 ? 146.772 135.329 114.285 1.00 163.14 401 VAL A N 1
ATOM 4275 C CA . VAL A 1 401 ? 145.648 134.409 114.392 1.00 163.14 401 VAL A CA 1
ATOM 4276 C C . VAL A 1 401 ? 144.681 134.943 115.436 1.00 163.14 401 VAL A C 1
ATOM 4277 O O . VAL A 1 401 ? 145.083 135.503 116.461 1.00 163.14 401 VAL A O 1
ATOM 4290 N N . GLN A 1 402 ? 143.387 134.762 115.180 1.00 155.91 402 GLN A N 1
ATOM 4291 C CA . GLN A 1 402 ? 142.380 135.232 116.122 1.00 155.91 402 GLN A CA 1
ATOM 4292 C C . GLN A 1 402 ? 142.468 134.503 117.456 1.00 155.91 402 GLN A C 1
ATOM 4293 O O . GLN A 1 402 ? 142.147 135.085 118.498 1.00 155.91 402 GLN A O 1
ATOM 4307 N N . TYR A 1 403 ? 142.898 133.244 117.444 1.00 154.28 403 TYR A N 1
ATOM 4308 C CA . TYR A 1 403 ? 143.019 132.445 118.654 1.00 154.28 403 TYR A CA 1
ATOM 4309 C C . TYR A 1 403 ? 144.055 131.361 118.404 1.00 154.28 403 TYR A C 1
ATOM 4310 O O . TYR A 1 403 ? 144.254 130.921 117.269 1.00 154.28 403 TYR A O 1
ATOM 4328 N N . SER A 1 404 ? 144.702 130.921 119.477 1.00 153.53 404 SER A N 1
ATOM 4329 C CA . SER A 1 404 ? 145.678 129.844 119.366 1.00 153.53 404 SER A CA 1
ATOM 4330 C C . SER A 1 404 ? 144.941 128.537 119.116 1.00 153.53 404 SER A C 1
ATOM 4331 O O . SER A 1 404 ? 144.243 128.029 119.999 1.00 153.53 404 SER A O 1
ATOM 4339 N N . TYR A 1 405 ? 145.091 127.992 117.908 1.00 158.34 405 TYR A N 1
ATOM 4340 C CA . TYR A 1 405 ? 144.429 126.735 117.581 1.00 158.34 405 TYR A CA 1
ATOM 4341 C C . TYR A 1 405 ? 144.845 125.636 118.549 1.00 158.34 405 TYR A C 1
ATOM 4342 O O . TYR A 1 405 ? 144.032 124.780 118.919 1.00 158.34 405 TYR A O 1
ATOM 4360 N N . SER A 1 406 ? 146.109 125.649 118.976 1.00 158.94 406 SER A N 1
ATOM 4361 C CA . SER A 1 406 ? 146.604 124.609 119.871 1.00 158.94 406 SER A CA 1
ATOM 4362 C C . SER A 1 406 ? 145.853 124.620 121.197 1.00 158.94 406 SER A C 1
ATOM 4363 O O . SER A 1 406 ? 145.387 123.577 121.670 1.00 158.94 406 SER A O 1
ATOM 4371 N N . LEU A 1 407 ? 145.723 125.797 121.815 1.00 153.22 407 LEU A N 1
ATOM 4372 C CA . LEU A 1 407 ? 145.044 125.875 123.104 1.00 153.22 407 LEU A CA 1
ATOM 4373 C C . LEU A 1 407 ? 143.557 125.578 122.961 1.00 153.22 407 LEU A C 1
ATOM 4374 O O . LEU A 1 407 ? 142.959 124.937 123.835 1.00 153.22 407 LEU A O 1
ATOM 4390 N N . PHE A 1 408 ? 142.942 126.030 121.868 1.00 147.04 408 PHE A N 1
ATOM 4391 C CA . PHE A 1 408 ? 141.539 125.710 121.643 1.00 147.04 408 PHE A CA 1
ATOM 4392 C C . PHE A 1 408 ? 141.330 124.207 121.532 1.00 147.04 408 PHE A C 1
ATOM 4393 O O . PHE A 1 408 ? 140.389 123.655 122.115 1.00 147.04 408 PHE A O 1
ATOM 4410 N N . HIS A 1 409 ? 142.201 123.521 120.794 1.00 151.21 409 HIS A N 1
ATOM 4411 C CA . HIS A 1 409 ? 142.046 122.078 120.673 1.00 151.21 409 HIS A CA 1
ATOM 4412 C C . HIS A 1 409 ? 142.367 121.368 121.981 1.00 151.21 409 HIS A C 1
ATOM 4413 O O . HIS A 1 409 ? 141.775 120.326 122.275 1.00 151.21 409 HIS A O 1
ATOM 4427 N N . LEU A 1 410 ? 143.289 121.905 122.780 1.00 146.13 410 LEU A N 1
ATOM 4428 C CA . LEU A 1 410 ? 143.506 121.330 124.102 1.00 146.13 410 LEU A CA 1
ATOM 4429 C C . LEU A 1 410 ? 142.239 121.426 124.940 1.00 146.13 410 LEU A C 1
ATOM 4430 O O . LEU A 1 410 ? 141.851 120.462 125.617 1.00 146.13 410 LEU A O 1
ATOM 4446 N N . MET A 1 411 ? 141.580 122.584 124.903 1.00 143.20 411 MET A N 1
ATOM 4447 C CA . MET A 1 411 ? 140.324 122.731 125.626 1.00 143.20 411 MET A CA 1
ATOM 4448 C C . MET A 1 411 ? 139.301 121.741 125.092 1.00 143.20 411 MET A C 1
ATOM 4449 O O . MET A 1 411 ? 138.543 121.143 125.861 1.00 143.20 411 MET A O 1
ATOM 4463 N N . LEU A 1 412 ? 139.279 121.540 123.774 1.00 145.81 412 LEU A N 1
ATOM 4464 C CA . LEU A 1 412 ? 138.349 120.577 123.190 1.00 145.81 412 LEU A CA 1
ATOM 4465 C C . LEU A 1 412 ? 138.615 119.164 123.703 1.00 145.81 412 LEU A C 1
ATOM 4466 O O . LEU A 1 412 ? 137.679 118.414 124.007 1.00 145.81 412 LEU A O 1
ATOM 4482 N N . CYS A 1 413 ? 139.886 118.780 123.796 1.00 142.73 413 CYS A N 1
ATOM 4483 C CA . CYS A 1 413 ? 140.223 117.457 124.311 1.00 142.73 413 CYS A CA 1
ATOM 4484 C C . CYS A 1 413 ? 139.760 117.303 125.752 1.00 142.73 413 CYS A C 1
ATOM 4485 O O . CYS A 1 413 ? 139.182 116.274 126.134 1.00 142.73 413 CYS A O 1
ATOM 4493 N N . LEU A 1 414 ? 140.014 118.320 126.574 1.00 140.02 414 LEU A N 1
ATOM 4494 C CA . LEU A 1 414 ? 139.541 118.262 127.951 1.00 140.02 414 LEU A CA 1
ATOM 4495 C C . LEU A 1 414 ? 138.021 118.185 128.003 1.00 140.02 414 LEU A C 1
ATOM 4496 O O . LEU A 1 414 ? 137.461 117.532 128.890 1.00 140.02 414 LEU A O 1
ATOM 4512 N N . ALA A 1 415 ? 137.339 118.835 127.060 1.00 140.28 415 ALA A N 1
ATOM 4513 C CA . ALA A 1 415 ? 135.887 118.718 126.985 1.00 140.28 415 ALA A CA 1
ATOM 4514 C C . ALA A 1 415 ? 135.471 117.289 126.679 1.00 140.28 415 ALA A C 1
ATOM 4515 O O . ALA A 1 415 ? 134.497 116.779 127.246 1.00 140.28 415 ALA A O 1
ATOM 4522 N N . SER A 1 416 ? 136.187 116.634 125.768 1.00 143.50 416 SER A N 1
ATOM 4523 C CA . SER A 1 416 ? 135.891 115.235 125.482 1.00 143.50 416 SER A CA 1
ATOM 4524 C C . SER A 1 416 ? 136.031 114.390 126.741 1.00 143.50 416 SER A C 1
ATOM 4525 O O . SER A 1 416 ? 135.165 113.562 127.050 1.00 143.50 416 SER A O 1
ATOM 4533 N N . LEU A 1 417 ? 137.112 114.600 127.492 1.00 138.51 417 LEU A N 1
ATOM 4534 C CA . LEU A 1 417 ? 137.291 113.841 128.727 1.00 138.51 417 LEU A CA 1
ATOM 4535 C C . LEU A 1 417 ? 136.159 114.111 129.711 1.00 138.51 417 LEU A C 1
ATOM 4536 O O . LEU A 1 417 ? 135.639 113.181 130.342 1.00 138.51 417 LEU A O 1
ATOM 4552 N N . TYR A 1 418 ? 135.769 115.375 129.868 1.00 137.63 418 TYR A N 1
ATOM 4553 C CA . TYR A 1 418 ? 134.716 115.689 130.825 1.00 137.63 418 TYR A CA 1
ATOM 4554 C C . TYR A 1 418 ? 133.396 115.048 130.432 1.00 137.63 418 TYR A C 1
ATOM 4555 O O . TYR A 1 418 ? 132.685 114.510 131.286 1.00 137.63 418 TYR A O 1
ATOM 4573 N N . ILE A 1 419 ? 133.027 115.125 129.154 1.00 143.05 419 ILE A N 1
ATOM 4574 C CA . ILE A 1 419 ? 131.783 114.487 128.738 1.00 143.05 419 ILE A CA 1
ATOM 4575 C C . ILE A 1 419 ? 131.864 112.990 128.982 1.00 143.05 419 ILE A C 1
ATOM 4576 O O . ILE A 1 419 ? 130.895 112.366 129.437 1.00 143.05 419 ILE A O 1
ATOM 4592 N N . MET A 1 420 ? 133.024 112.392 128.703 1.00 143.95 420 MET A N 1
ATOM 4593 C CA . MET A 1 420 ? 133.188 110.962 128.926 1.00 143.95 420 MET A CA 1
ATOM 4594 C C . MET A 1 420 ? 132.938 110.621 130.388 1.00 143.95 420 MET A C 1
ATOM 4595 O O . MET A 1 420 ? 132.287 109.622 130.704 1.00 143.95 420 MET A O 1
ATOM 4609 N N . MET A 1 421 ? 133.477 111.429 131.302 1.00 138.90 421 MET A N 1
ATOM 4610 C CA . MET A 1 421 ? 133.237 111.181 132.721 1.00 138.90 421 MET A CA 1
ATOM 4611 C C . MET A 1 421 ? 131.757 111.345 133.046 1.00 138.90 421 MET A C 1
ATOM 4612 O O . MET A 1 421 ? 131.167 110.520 133.752 1.00 138.90 421 MET A O 1
ATOM 4626 N N . THR A 1 422 ? 131.136 112.403 132.522 1.00 140.71 422 THR A N 1
ATOM 4627 C CA . THR A 1 422 ? 129.770 112.724 132.919 1.00 140.71 422 THR A CA 1
ATOM 4628 C C . THR A 1 422 ? 128.793 111.640 132.500 1.00 140.71 422 THR A C 1
ATOM 4629 O O . THR A 1 422 ? 127.944 111.223 133.295 1.00 140.71 422 THR A O 1
ATOM 4640 N N . LEU A 1 423 ? 128.895 111.163 131.260 1.00 145.50 423 LEU A N 1
ATOM 4641 C CA . LEU A 1 423 ? 127.842 110.292 130.751 1.00 145.50 423 LEU A CA 1
ATOM 4642 C C . LEU A 1 423 ? 127.672 109.034 131.590 1.00 145.50 423 LEU A C 1
ATOM 4643 O O . LEU A 1 423 ? 126.643 108.362 131.472 1.00 145.50 423 LEU A O 1
ATOM 4659 N N . THR A 1 424 ? 128.646 108.701 132.429 1.00 138.16 424 THR A N 1
ATOM 4660 C CA . THR A 1 424 ? 128.532 107.552 133.314 1.00 138.16 424 THR A CA 1
ATOM 4661 C C . THR A 1 424 ? 127.824 107.932 134.607 1.00 138.16 424 THR A C 1
ATOM 4662 O O . THR A 1 424 ? 128.445 107.990 135.667 1.00 138.16 424 THR A O 1
ATOM 4673 N N . LYS A 1 439 ? 130.195 105.873 141.868 1.00 146.18 439 LYS A N 1
ATOM 4674 C CA . LYS A 1 439 ? 131.551 105.868 142.404 1.00 146.18 439 LYS A CA 1
ATOM 4675 C C . LYS A 1 439 ? 131.801 107.128 143.232 1.00 146.18 439 LYS A C 1
ATOM 4676 O O . LYS A 1 439 ? 131.352 108.217 142.875 1.00 146.18 439 LYS A O 1
ATOM 4694 N N . TRP A 1 440 ? 132.522 106.970 144.343 1.00 141.70 440 TRP A N 1
ATOM 4695 C CA . TRP A 1 440 ? 132.751 108.099 145.242 1.00 141.70 440 TRP A CA 1
ATOM 4696 C C . TRP A 1 440 ? 133.546 109.217 144.580 1.00 141.70 440 TRP A C 1
ATOM 4697 O O . TRP A 1 440 ? 133.183 110.394 144.768 1.00 141.70 440 TRP A O 1
ATOM 4718 N N . PRO A 1 441 ? 134.609 108.939 143.820 1.00 141.98 441 PRO A N 1
ATOM 4719 C CA . PRO A 1 441 ? 135.363 110.035 143.199 1.00 141.98 441 PRO A CA 1
ATOM 4720 C C . PRO A 1 441 ? 134.496 110.976 142.390 1.00 141.98 441 PRO A C 1
ATOM 4721 O O . PRO A 1 441 ? 134.743 112.182 142.413 1.00 141.98 441 PRO A O 1
ATOM 4732 N N . ALA A 1 442 ? 133.485 110.475 141.680 1.00 139.82 442 ALA A N 1
ATOM 4733 C CA . ALA A 1 442 ? 132.608 111.374 140.937 1.00 139.82 442 ALA A CA 1
ATOM 4734 C C . ALA A 1 442 ? 131.932 112.366 141.875 1.00 139.82 442 ALA A C 1
ATOM 4735 O O . ALA A 1 442 ? 131.917 113.577 141.616 1.00 139.82 442 ALA A O 1
ATOM 4742 N N . VAL A 1 443 ? 131.392 111.871 142.990 1.00 137.48 443 VAL A N 1
ATOM 4743 C CA . VAL A 1 443 ? 130.679 112.739 143.923 1.00 137.48 443 VAL A CA 1
ATOM 4744 C C . VAL A 1 443 ? 131.623 113.779 144.509 1.00 137.48 443 VAL A C 1
ATOM 4745 O O . VAL A 1 443 ? 131.325 114.983 144.522 1.00 137.48 443 VAL A O 1
ATOM 4758 N N . TRP A 1 444 ? 132.775 113.332 145.015 1.00 131.64 444 TRP A N 1
ATOM 4759 C CA . TRP A 1 444 ? 133.688 114.273 145.658 1.00 131.64 444 TRP A CA 1
ATOM 4760 C C . TRP A 1 444 ? 134.260 115.262 144.652 1.00 131.64 444 TRP A C 1
ATOM 4761 O O . TRP A 1 444 ? 134.431 116.444 144.968 1.00 131.64 444 TRP A O 1
ATOM 4782 N N . VAL A 1 445 ? 134.550 114.807 143.434 1.00 129.08 445 VAL A N 1
ATOM 4783 C CA . VAL A 1 445 ? 135.040 115.711 142.404 1.00 129.08 445 VAL A CA 1
ATOM 4784 C C . VAL A 1 445 ? 133.999 116.773 142.095 1.00 129.08 445 VAL A C 1
ATOM 4785 O O . VAL A 1 445 ? 134.322 117.958 142.000 1.00 129.08 445 VAL A O 1
ATOM 4798 N N . LYS A 1 446 ? 132.733 116.377 141.939 1.00 129.48 446 LYS A N 1
ATOM 4799 C CA . LYS A 1 446 ? 131.710 117.370 141.624 1.00 129.48 446 LYS A CA 1
ATOM 4800 C C . LYS A 1 446 ? 131.531 118.367 142.764 1.00 129.48 446 LYS A C 1
ATOM 4801 O O . LYS A 1 446 ? 131.402 119.577 142.528 1.00 129.48 446 LYS A O 1
ATOM 4820 N N . ILE A 1 447 ? 131.515 117.889 144.007 1.00 119.47 447 ILE A N 1
ATOM 4821 C CA . ILE A 1 447 ? 131.291 118.806 145.121 1.00 119.47 447 ILE A CA 1
ATOM 4822 C C . ILE A 1 447 ? 132.468 119.768 145.262 1.00 119.47 447 ILE A C 1
ATOM 4823 O O . ILE A 1 447 ? 132.286 120.985 145.428 1.00 119.47 447 ILE A O 1
ATOM 4839 N N . SER A 1 448 ? 133.694 119.247 145.176 1.00 113.98 448 SER A N 1
ATOM 4840 C CA . SER A 1 448 ? 134.851 120.128 145.224 1.00 113.98 448 SER A CA 1
ATOM 4841 C C . SER A 1 448 ? 134.871 121.065 144.030 1.00 113.98 448 SER A C 1
ATOM 4842 O O . SER A 1 448 ? 135.378 122.183 144.132 1.00 113.98 448 SER A O 1
ATOM 4850 N N . SER A 1 449 ? 134.313 120.641 142.897 1.00 116.52 449 SER A N 1
ATOM 4851 C CA . SER A 1 449 ? 134.236 121.522 141.742 1.00 116.52 449 SER A CA 1
ATOM 4852 C C . SER A 1 449 ? 133.293 122.685 142.004 1.00 116.52 449 SER A C 1
ATOM 4853 O O . SER A 1 449 ? 133.583 123.821 141.626 1.00 116.52 449 SER A O 1
ATOM 4861 N N . SER A 1 450 ? 132.156 122.422 142.643 1.00 112.46 450 SER A N 1
ATOM 4862 C CA . SER A 1 450 ? 131.259 123.517 143.003 1.00 112.46 450 SER A CA 1
ATOM 4863 C C . SER A 1 450 ? 131.947 124.483 143.960 1.00 112.46 450 SER A C 1
ATOM 4864 O O . SER A 1 450 ? 131.866 125.714 143.804 1.00 112.46 450 SER A O 1
ATOM 4872 N N . TRP A 1 451 ? 132.631 123.941 144.966 1.00 111.98 451 TRP A N 1
ATOM 4873 C CA . TRP A 1 451 ? 133.299 124.814 145.925 1.00 111.98 451 TRP A CA 1
ATOM 4874 C C . TRP A 1 451 ? 134.412 125.612 145.256 1.00 111.98 451 TRP A C 1
ATOM 4875 O O . TRP A 1 451 ? 134.631 126.782 145.586 1.00 111.98 451 TRP A O 1
ATOM 4896 N N . VAL A 1 452 ? 135.120 125.001 144.306 1.00 109.92 452 VAL A N 1
ATOM 4897 C CA . VAL A 1 452 ? 136.139 125.730 143.562 1.00 109.92 452 VAL A CA 1
ATOM 4898 C C . VAL A 1 452 ? 135.498 126.790 142.681 1.00 109.92 452 VAL A C 1
ATOM 4899 O O . VAL A 1 452 ? 136.068 127.861 142.472 1.00 109.92 452 VAL A O 1
ATOM 4912 N N . CYS A 1 453 ? 134.319 126.507 142.130 1.00 112.54 453 CYS A N 1
ATOM 4913 C CA . CYS A 1 453 ? 133.539 127.548 141.470 1.00 112.54 453 CYS A CA 1
ATOM 4914 C C . CYS A 1 453 ? 133.410 128.775 142.349 1.00 112.54 453 CYS A C 1
ATOM 4915 O O . CYS A 1 453 ? 133.791 129.888 141.961 1.00 112.54 453 CYS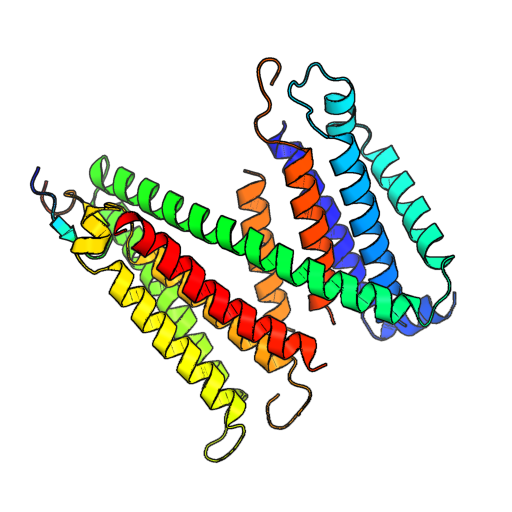 A O 1
ATOM 4923 N N . LEU A 1 454 ? 132.834 128.589 143.528 1.00 105.44 454 LEU A N 1
ATOM 4924 C CA . LEU A 1 454 ? 132.569 129.744 144.373 1.00 105.44 454 LEU A CA 1
ATOM 4925 C C . LEU A 1 454 ? 133.869 130.417 144.792 1.00 105.44 454 LEU A C 1
ATOM 4926 O O . LEU A 1 454 ? 133.962 131.652 144.809 1.00 105.44 454 LEU A O 1
ATOM 4942 N N . LEU A 1 455 ? 134.896 129.627 145.103 1.00 106.71 455 LEU A N 1
ATOM 4943 C CA . LEU A 1 455 ? 136.174 130.215 145.482 1.00 106.71 455 LEU A CA 1
ATOM 4944 C C . LEU A 1 455 ? 136.764 131.034 144.344 1.00 106.71 455 LEU A C 1
ATOM 4945 O O . LEU A 1 455 ? 137.281 132.130 144.568 1.00 106.71 455 LEU A O 1
ATOM 4961 N N . LEU A 1 456 ? 136.709 130.516 143.117 1.00 106.14 456 LEU A N 1
ATOM 4962 C CA . LEU A 1 456 ? 137.273 131.236 141.982 1.00 106.14 456 LEU A CA 1
ATOM 4963 C C . LEU A 1 456 ? 136.523 132.531 141.729 1.00 106.14 456 LEU A C 1
ATOM 4964 O O . LEU A 1 456 ? 137.135 133.559 141.423 1.00 106.14 456 LEU A O 1
ATOM 4980 N N . TYR A 1 457 ? 135.196 132.504 141.831 1.00 103.12 457 TYR A N 1
ATOM 4981 C CA . TYR A 1 457 ? 134.444 133.737 141.635 1.00 103.12 457 TYR A CA 1
ATOM 4982 C C . TYR A 1 457 ? 134.807 134.759 142.702 1.00 103.12 457 TYR A C 1
ATOM 4983 O O . TYR A 1 457 ? 135.054 135.936 142.403 1.00 103.12 457 TYR A O 1
ATOM 5001 N N . VAL A 1 458 ? 134.866 134.319 143.959 1.00 104.10 458 VAL A N 1
ATOM 5002 C CA . VAL A 1 458 ? 135.223 135.232 145.037 1.00 104.10 458 VAL A CA 1
ATOM 5003 C C . VAL A 1 458 ? 136.621 135.786 144.813 1.00 10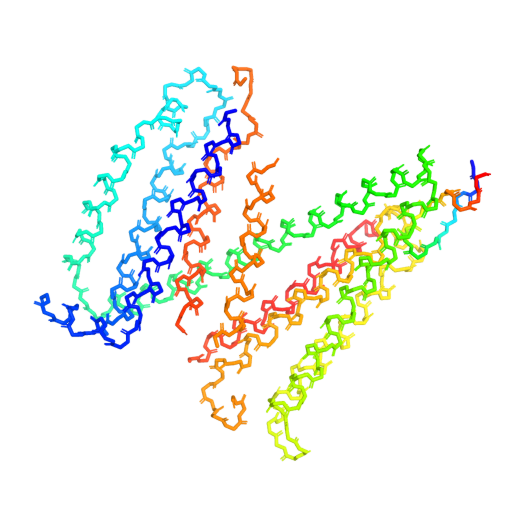4.10 458 VAL A C 1
ATOM 5004 O O . VAL A 1 458 ? 136.885 136.965 145.068 1.00 104.10 458 VAL A O 1
ATOM 5017 N N . TRP A 1 459 ? 137.539 134.948 144.335 1.00 107.16 459 TRP A N 1
ATOM 5018 C CA . TRP A 1 459 ? 138.900 135.407 144.095 1.00 107.16 459 TRP A CA 1
ATOM 5019 C C . TRP A 1 459 ? 138.950 136.426 142.969 1.00 107.16 459 TRP A C 1
ATOM 5020 O O . TRP A 1 459 ? 139.649 137.437 143.072 1.00 107.16 459 TRP A O 1
ATOM 5041 N N . THR A 1 460 ? 138.235 136.171 141.876 1.00 102.86 460 THR A N 1
ATOM 5042 C CA . THR A 1 460 ? 138.209 137.138 140.788 1.00 102.86 460 THR A CA 1
ATOM 5043 C C . THR A 1 460 ? 137.627 138.461 141.255 1.00 102.86 460 THR A C 1
ATOM 5044 O O . THR A 1 460 ? 138.032 139.523 140.770 1.00 102.86 460 THR A O 1
ATOM 5055 N N . LEU A 1 461 ? 136.682 138.422 142.192 1.00 101.80 461 LEU A N 1
ATOM 5056 C CA . LEU A 1 461 ? 136.138 139.670 142.713 1.00 101.80 461 LEU A CA 1
ATOM 5057 C C . LEU A 1 461 ? 137.081 140.357 143.693 1.00 101.80 461 LEU A C 1
ATOM 5058 O O . LEU A 1 461 ? 137.111 141.590 143.747 1.00 101.80 461 LEU A O 1
ATOM 5074 N N . VAL A 1 462 ? 137.853 139.597 144.463 1.00 104.24 462 VAL A N 1
ATOM 5075 C CA . VAL A 1 462 ? 138.607 140.190 145.562 1.00 104.24 462 VAL A CA 1
ATOM 5076 C C . VAL A 1 462 ? 140.030 140.573 145.169 1.00 104.24 462 VAL A C 1
ATOM 5077 O O . VAL A 1 462 ? 140.569 141.548 145.699 1.00 104.24 462 VAL A O 1
ATOM 5090 N N . ALA A 1 463 ? 140.652 139.842 144.249 1.00 107.00 463 ALA A N 1
ATOM 5091 C CA . ALA A 1 463 ? 142.059 140.074 143.939 1.00 107.00 463 ALA A CA 1
ATOM 5092 C C . ALA A 1 463 ? 142.376 141.540 143.694 1.00 107.00 463 ALA A C 1
ATOM 5093 O O . ALA A 1 463 ? 143.419 142.007 144.184 1.00 107.00 463 ALA A O 1
ATOM 5100 N N . PRO A 1 464 ? 141.557 142.309 142.980 1.00 105.96 464 PRO A N 1
ATOM 5101 C CA . PRO A 1 464 ? 141.835 143.746 142.882 1.00 105.96 464 PRO A CA 1
ATOM 5102 C C . PRO A 1 464 ? 141.954 144.407 144.239 1.00 105.96 464 PRO A C 1
ATOM 5103 O O . PRO A 1 464 ? 142.745 145.345 144.395 1.00 105.96 464 PRO A O 1
ATOM 5114 N N . LEU A 1 465 ? 141.202 143.935 145.235 1.00 106.87 465 LEU A N 1
ATOM 5115 C CA . LEU A 1 465 ? 141.342 144.489 146.575 1.00 106.87 465 LEU A CA 1
ATOM 5116 C C . LEU A 1 465 ? 142.773 144.343 147.069 1.00 106.87 465 LEU A C 1
ATOM 5117 O O . LEU A 1 465 ? 143.340 145.278 147.644 1.00 106.87 465 LEU A O 1
ATOM 5133 N N . VAL A 1 466 ? 143.376 143.182 146.843 1.00 106.81 466 VAL A N 1
ATOM 5134 C CA . VAL A 1 466 ? 144.766 142.968 147.203 1.00 106.81 466 VAL A CA 1
ATOM 5135 C C . VAL A 1 466 ? 145.644 143.692 146.193 1.00 106.81 466 VAL A C 1
ATOM 5136 O O . VAL A 1 466 ? 146.813 143.976 146.446 1.00 106.81 466 VAL A O 1
ATOM 5149 N N . PHE B 2 102 ? 130.252 162.749 135.804 1.00 108.21 102 PHE L N 1
ATOM 5150 C CA . PHE B 2 102 ? 128.879 162.332 136.054 1.00 108.21 102 PHE L CA 1
ATOM 5151 C C . PHE B 2 102 ? 128.721 161.743 137.447 1.00 108.21 102 PHE L C 1
ATOM 5152 O O . PHE B 2 102 ? 129.698 161.368 138.091 1.00 108.21 102 PHE L O 1
ATOM 5168 N N . TYR B 2 103 ? 127.475 161.657 137.902 1.00 107.47 103 TYR L N 1
ATOM 5169 C CA . TYR B 2 103 ? 127.174 161.178 139.248 1.00 107.47 103 TYR L CA 1
ATOM 5170 C C . TYR B 2 103 ? 127.078 159.652 139.264 1.00 107.47 103 TYR L C 1
ATOM 5171 O O . TYR B 2 103 ? 126.034 159.064 139.531 1.00 107.47 103 TYR L O 1
ATOM 5189 N N . SER B 2 104 ? 128.203 159.012 138.965 1.00 105.48 104 SER L N 1
ATOM 5190 C CA . SER B 2 104 ? 128.267 157.562 139.059 1.00 105.48 104 SER L CA 1
ATOM 5191 C C . SER B 2 104 ? 127.956 157.120 140.481 1.00 105.48 104 SER L C 1
ATOM 5192 O O . SER B 2 104 ? 128.426 157.719 141.451 1.00 105.48 104 SER L O 1
ATOM 5200 N N . ARG B 2 105 ? 127.154 156.069 140.605 1.00 105.24 105 ARG L N 1
ATOM 5201 C CA . ARG B 2 105 ? 126.726 155.570 141.901 1.00 105.24 105 ARG L CA 1
ATOM 5202 C C . ARG B 2 105 ? 126.858 154.056 141.942 1.00 105.24 105 ARG L C 1
ATOM 5203 O O . ARG B 2 105 ? 126.790 153.381 140.912 1.00 105.24 105 ARG L O 1
ATOM 5224 N N . TYR B 2 106 ? 127.042 153.528 143.152 1.00 103.12 106 TYR L N 1
ATOM 5225 C CA . TYR B 2 106 ? 127.205 152.092 143.363 1.00 103.12 106 TYR L CA 1
ATOM 5226 C C . TYR B 2 106 ? 125.833 151.430 143.317 1.00 103.12 106 TYR L C 1
ATOM 5227 O O . TYR B 2 106 ? 125.244 151.060 144.335 1.00 103.12 106 TYR L O 1
ATOM 5245 N N . SER B 2 107 ? 125.320 151.277 142.104 1.00 106.62 107 SER L N 1
ATOM 5246 C CA . SER B 2 107 ? 124.049 150.604 141.914 1.00 106.62 107 SER L CA 1
ATOM 5247 C C . SER B 2 107 ? 124.248 149.091 141.953 1.00 106.62 107 SER L C 1
ATOM 5248 O O . SER B 2 107 ? 125.366 148.580 141.862 1.00 106.62 107 SER L O 1
ATOM 5256 N N . TRP B 2 108 ? 123.138 148.364 142.090 1.00 104.69 108 TRP L N 1
ATOM 5257 C CA . TRP B 2 108 ? 123.227 146.911 142.154 1.00 104.69 108 TRP L CA 1
ATOM 5258 C C . TRP B 2 108 ? 123.836 146.344 140.880 1.00 104.69 108 TRP L C 1
ATOM 5259 O O . TRP B 2 108 ? 124.663 145.428 140.934 1.00 104.69 108 TRP L O 1
ATOM 5280 N N . TYR B 2 109 ? 123.457 146.876 139.734 1.00 103.76 109 TYR L N 1
ATOM 5281 C CA . TYR B 2 109 ? 123.989 146.379 138.468 1.00 103.76 109 TYR L CA 1
ATOM 5282 C C . TYR B 2 109 ? 125.422 146.767 138.239 1.00 103.76 109 TYR L C 1
ATOM 5283 O O . TYR B 2 109 ? 125.946 146.410 137.182 1.00 103.76 109 TYR L O 1
ATOM 5301 N N . GLY B 2 110 ? 126.086 147.474 139.152 1.00 103.86 110 GLY L N 1
ATOM 5302 C CA . GLY B 2 110 ? 127.478 147.825 138.999 1.00 103.86 110 GLY L CA 1
ATOM 5303 C C . GLY B 2 110 ? 127.729 149.245 139.451 1.00 103.86 110 GLY L C 1
ATOM 5304 O O . GLY B 2 110 ? 127.001 149.791 140.287 1.00 103.86 110 GLY L O 1
ATOM 5308 N N . TYR B 2 111 ? 128.780 149.839 138.896 1.00 102.55 111 TYR L N 1
ATOM 5309 C CA . TYR B 2 111 ? 129.180 151.212 139.191 1.00 102.55 111 TYR L CA 1
ATOM 5310 C C . TYR B 2 111 ? 128.958 152.026 137.926 1.00 102.55 111 TYR L C 1
ATOM 5311 O O . TYR B 2 111 ? 129.809 152.043 137.034 1.00 102.55 111 TYR L O 1
ATOM 5329 N N . SER B 2 112 ? 127.816 152.701 137.850 1.00 104.47 112 SER L N 1
ATOM 5330 C CA . SER B 2 112 ? 127.417 153.396 136.639 1.00 104.47 112 SER L CA 1
ATOM 5331 C C . SER B 2 112 ? 126.738 154.707 137.000 1.00 104.47 112 SER L C 1
ATOM 5332 O O . SER B 2 112 ? 126.585 155.058 138.174 1.00 104.47 112 SER L O 1
ATOM 5340 N N . TYR B 2 113 ? 126.330 155.430 135.959 1.00 106.32 113 TYR L N 1
ATOM 5341 C CA . TYR B 2 113 ? 125.657 156.713 136.093 1.00 106.32 113 TYR L CA 1
ATOM 5342 C C . TYR B 2 113 ? 124.431 156.831 135.197 1.00 106.32 113 TYR L C 1
ATOM 5343 O O . TYR B 2 113 ? 123.814 157.901 135.154 1.00 106.32 113 TYR L O 1
ATOM 5361 N N . GLY B 2 114 ? 124.054 155.766 134.490 1.00 108.26 114 GLY L N 1
ATOM 5362 C CA . GLY B 2 114 ? 122.931 155.870 133.573 1.00 108.26 114 GLY L CA 1
ATOM 5363 C C . GLY B 2 114 ? 121.659 156.306 134.270 1.00 108.26 114 GLY L C 1
ATOM 5364 O O . GLY B 2 114 ? 120.944 157.190 133.795 1.00 108.26 114 GLY L O 1
ATOM 5368 N N . TRP B 2 115 ? 121.368 155.698 135.417 1.00 111.37 115 TRP L N 1
ATOM 5369 C CA . TRP B 2 115 ? 120.174 156.056 136.169 1.00 111.37 115 TRP L CA 1
ATOM 5370 C C . TRP B 2 115 ? 120.202 157.501 136.644 1.00 111.37 115 TRP L C 1
ATOM 5371 O O . TRP B 2 115 ? 119.137 158.077 136.889 1.00 111.37 115 TRP L O 1
ATOM 5392 N N . SER B 2 116 ? 121.380 158.104 136.769 1.00 108.31 116 SER L N 1
ATOM 5393 C CA . SER B 2 116 ? 121.506 159.451 137.319 1.00 108.31 116 SER L CA 1
ATOM 5394 C C . SER B 2 116 ? 122.414 160.301 136.439 1.00 108.31 116 SER L C 1
ATOM 5395 O O . SER B 2 116 ? 123.310 160.997 136.915 1.00 108.31 116 SER L O 1
ATOM 5403 N N . ARG B 2 117 ? 122.182 160.258 135.133 1.00 107.87 117 ARG L N 1
ATOM 5404 C CA . ARG B 2 117 ? 122.986 161.026 134.192 1.00 107.87 117 ARG L CA 1
ATOM 5405 C C . ARG B 2 117 ? 122.736 162.519 134.353 1.00 107.87 117 ARG L C 1
ATOM 5406 O O . ARG B 2 117 ? 123.319 163.164 135.220 1.00 107.87 117 ARG L O 1
#

Secondary structure (DSSP, 8-state):
-HHHHHHHHHHHHHHHHHHHHHHTSHHHHHHHHT--HHHHHHHHHHHHHHHHHHHHHHTTT---TTSHHHHHHHS-HHHHHHHHHHHHHHHHHS-SSHHHHHHHHHHHHHHHHHHHHHHHHHHHHHHHHHHHHHHHHHHS-HHHHHHHHHHHHHHHHHHHHHHHHHHHHHH-BTTB-HHHHHHHHHHHHHHHHHHHHTT-HHHHHHSTT--HHHHHHHHHHHHHHHHHHHHT-SSGGG--HHHHHHHHHHHHHHHHHH---S--SS-HHHHHHHHHHHHHHHHHHT--HHHHHHHHHHHHHHHHHHHHHHHTTT-/---EEETTEEE-GGG-

InterPro domains:
  IPR005016 Serine incorporator/TMS membrane protein [PF03348] (16-470)
  IPR005016 Serine incorporator/TMS membrane protein [PTHR10383] (18-472)

Radius of gyration: 22.26 Å; Cα contacts (8 Å, |Δi|>4): 379; chains: 2; bounding box: 41×71×54 Å

Organism: Homo sapiens (NCBI:txid9606)

Foldseek 3Di:
DLLVLLVVLVVVLVVLLVVLLVLLDPVVCVVCVVVPSLLLLLLLLVLLLVLLLVLLVVLPPPWFCVDVNVVVSVDPPVVSVVVSVVSSVVSVVDDDDPVVVVSLVVLLVLLLVLLVVLLVLLLVVQLVVLVVLVVCCVPDVVVVSVVVLVVQLVVLQVVLVVLLVVLCVPQDDPPDLVVSVVLSVVLVVLLVVLQVLQPDVVLCVLVVRRHSNSSSVLSSVLSLLSVLLQQPPPPPSRHVVSVVVVVVSVSVSSSVVSVHRRGHPDRSSVNSNSSSSVSSSSSNSSDDDSSNVSSSVSSVVSSVVSSCVSCVSVD/DPFDQDPVGTGCPVPD

Sequence (331 aa):
NSTVTRLIYAFILLLSTVVSYIMQRKEMETYLKKIVGYKAVYRISFAMAIFFFVFSLLMFKVKTSKDLRAAVHNGFWFFKIAALIGIMVGSFYIPGGYFSSVWFVVGMIGAALFILIQLVLLVDFAHSWNESWVNRMEEGNPRLWYAALLSFTSAFYILSIICVGLLYTYYTKPDGCTENKFFISINLILCVVASIISIHPKIQEHQPRSGLLQSSLITLYTMYLTWSAMSNEPDRSCNDSDNFIGLFVFVLCLLYSSIEKEGVQYSYSLFHLMLCLASLYIMMTLTKWPAVWVKISSSWVCLLLYVWTLVAPLVFYSRYSWYGYSYGWSR

Nearest PDB structures (foldseek):
  7rug-assembly1_A  TM=9.627E-01  e=3.632E-35  Homo sapiens
  6sp2-assembly1_A  TM=9.248E-01  e=1.006E-18  Drosophila melanogaster
  7lu7-assembly1_AAA  TM=1.717E-01  e=7.942E+00  Homo sapiens
  7ru6-assembly1_L  TM=1.067E+00  e=4.061E-01  synthetic construct
  7rug-assembly1_L  TM=9.168E-01  e=7.006E-01  synthetic construct